Protein AF-A0A7S1GJF7-F1 (afdb_monomer_lite)

pLDDT: mean 78.58, std 19.51, range [35.88, 97.62]

Organism: Cyclophora tenuis (NCBI:txid216820)

Secondary structure (DSSP, 8-state):
-HHHHHHHHHHHHS-----TT--S---GGGS-HHHHS-GGGS-S--EEE-HHHH-GGG-GGG---GGGGG--GGG---EEEE--TT----S-SEEEEB-S--EE-TT--S-EEE-BTTHHHHHHHHHHTTPPPPBPPPTTSPPPTT-EEEEEEEEEEE----S---HHHHHHHTT-TT-----EEEEEEEEEEEEEEE-SS-EEEEESSPPPTT-TT--EE-TTSB-

Sequence (227 aa):
EESQKAREEVIRKLDYAGQPAGGPQRKAQDLGWLEFCPAENRPRVHCVASSHVLAPWKWKQYYPQDWLQKVKQEHCTYSLEVYDPESSSDQALAKFALNPFAIHHPNGMDLAIIHLKQEETVLKHMKDLGVEILHLRNDDDLFQKGEEIVFHGFEITEETTTEETTLEDIQTKEKLEGGDDDARVFVPYQETGTLSFASPERFLANTERVLPEGLCGGPVTDPNGRV

Foldseek 3Di:
DVVVVVQVVVVVVPQPDPDDQDGDPDDPVRDDVQVVDDPVRHAPAWQKFFQCVLAVCVVVVVPVDPVSVVDDLVNDWDWDFADDQPDPDLDTPDIFGWDSDWADDPVPGRMIIIGTDVRVVVVVVCVVVVNDGAAADDPVDFDDFFFKKKQWWWAKDAPPPPDPCDPVNVVVVVVPPDDPDPRIGTHIDMFMWTFNDTGPVDTDTDTPDDDHPGSGGTDMGGPVRHD

Radius of gyration: 21.38 Å; chains: 1; bounding box: 60×49×43 Å

Structure (mmCIF, N/CA/C/O backbone):
data_AF-A0A7S1GJF7-F1
#
_entry.id   AF-A0A7S1GJF7-F1
#
loop_
_atom_site.group_PDB
_atom_site.id
_atom_site.type_symbol
_atom_site.label_atom_id
_atom_site.label_alt_id
_atom_site.label_comp_id
_atom_site.label_asym_id
_atom_site.label_entity_id
_atom_site.label_seq_id
_atom_site.pdbx_PDB_ins_code
_atom_site.Cartn_x
_atom_site.Cartn_y
_atom_site.Cartn_z
_atom_site.occupancy
_atom_site.B_iso_or_equiv
_atom_site.auth_seq_id
_atom_site.auth_comp_id
_atom_site.auth_asym_id
_atom_site.auth_atom_id
_atom_site.pdbx_PDB_model_num
ATOM 1 N N . GLU A 1 1 ? -23.082 12.381 20.059 1.00 47.62 1 GLU A N 1
ATOM 2 C CA . GLU A 1 1 ? -23.527 13.746 19.689 1.00 47.62 1 GLU A CA 1
ATOM 3 C C . GLU A 1 1 ? -22.392 14.773 19.648 1.00 47.62 1 GLU A C 1
ATOM 5 O O . GLU A 1 1 ? -22.223 15.412 18.618 1.00 47.62 1 GLU A O 1
ATOM 10 N N . GLU A 1 2 ? -21.567 14.918 20.692 1.00 45.75 2 GLU A N 1
ATOM 11 C CA . GLU A 1 2 ? -20.452 15.895 20.705 1.00 45.75 2 GLU A CA 1
ATOM 12 C C . GLU A 1 2 ? -19.394 15.646 19.612 1.00 45.75 2 GLU A C 1
ATOM 14 O O . GLU A 1 2 ? -18.959 16.572 18.931 1.00 45.75 2 GLU A O 1
ATOM 19 N N . SER A 1 3 ? -19.056 14.375 19.370 1.00 51.31 3 SER A N 1
ATOM 20 C CA . SER A 1 3 ? -18.134 13.952 18.303 1.00 51.31 3 SER A CA 1
ATOM 21 C C . SER A 1 3 ? -18.673 14.234 16.889 1.00 51.31 3 SER A C 1
ATOM 23 O O . SER A 1 3 ? -17.904 14.611 16.006 1.00 51.31 3 SER A O 1
ATOM 25 N N . GLN A 1 4 ? -19.992 14.138 16.682 1.00 48.66 4 GLN A N 1
ATOM 26 C CA . GLN A 1 4 ? -20.629 14.455 15.398 1.00 48.66 4 GLN A CA 1
ATOM 27 C C . GLN A 1 4 ? -20.593 15.958 15.109 1.00 48.66 4 GLN A C 1
ATOM 29 O O . GLN A 1 4 ? -20.189 16.347 14.019 1.00 48.66 4 GLN A O 1
ATOM 34 N N . LYS A 1 5 ? -20.922 16.806 16.093 1.00 65.12 5 LYS A N 1
ATOM 35 C CA . LYS A 1 5 ? -20.856 18.270 15.935 1.00 65.12 5 LYS A CA 1
ATOM 36 C C . LYS A 1 5 ? -19.435 18.778 15.703 1.00 65.12 5 LYS A C 1
ATOM 38 O O . LYS A 1 5 ? -19.226 19.603 14.819 1.00 65.12 5 LYS A O 1
ATOM 43 N N . ALA A 1 6 ? -18.453 18.268 16.450 1.00 61.94 6 ALA A N 1
ATOM 44 C CA . ALA A 1 6 ? -17.049 18.624 16.242 1.00 61.94 6 ALA A CA 1
ATOM 45 C C . ALA A 1 6 ? -16.568 18.228 14.834 1.00 61.94 6 ALA A C 1
ATOM 47 O O . ALA A 1 6 ? -15.815 18.964 14.200 1.00 61.94 6 ALA A O 1
ATOM 48 N N . ARG A 1 7 ? -17.051 17.094 14.315 1.00 52.09 7 ARG A N 1
ATOM 49 C CA . ARG A 1 7 ? -16.760 16.621 12.960 1.00 52.09 7 ARG A CA 1
ATOM 50 C C . ARG A 1 7 ? -17.447 17.448 11.881 1.00 52.09 7 ARG A C 1
ATOM 52 O O . ARG A 1 7 ? -16.780 17.791 10.918 1.00 52.09 7 ARG A O 1
ATOM 59 N N . GLU A 1 8 ? -18.721 17.799 12.029 1.00 60.69 8 GLU A N 1
ATOM 60 C CA . GLU A 1 8 ? -19.395 18.721 11.102 1.00 60.69 8 GLU A CA 1
ATOM 61 C C . GLU A 1 8 ? -18.656 20.057 11.034 1.00 60.69 8 GLU A C 1
ATOM 63 O O . GLU A 1 8 ? -18.503 20.629 9.961 1.00 60.69 8 GLU A O 1
ATOM 68 N N . GLU A 1 9 ? -18.132 20.531 12.162 1.00 66.31 9 GLU A N 1
ATOM 69 C CA . GLU A 1 9 ? -17.348 21.758 12.206 1.00 66.31 9 GLU A CA 1
ATOM 70 C C . GLU A 1 9 ? -15.977 21.614 11.526 1.00 66.31 9 GLU A C 1
ATOM 72 O O . GLU A 1 9 ? -15.534 22.549 10.863 1.00 66.31 9 GLU A O 1
ATOM 77 N N . VAL A 1 10 ? -15.320 20.453 11.641 1.00 55.00 10 VAL A N 1
ATOM 78 C CA . VAL A 1 10 ? -14.074 20.141 10.919 1.00 55.00 10 VAL A CA 1
ATOM 79 C C . VAL A 1 10 ? -14.341 19.969 9.424 1.00 55.00 10 VAL A C 1
ATOM 81 O O . VAL A 1 10 ? -13.691 20.636 8.637 1.00 55.00 10 VAL A O 1
ATOM 84 N N . ILE A 1 11 ? -15.343 19.189 9.017 1.00 49.34 11 ILE A N 1
ATOM 85 C CA . ILE A 1 11 ? -15.751 19.012 7.612 1.00 49.34 11 ILE A CA 1
ATOM 86 C C . ILE A 1 11 ? -16.165 20.347 6.988 1.00 49.34 11 ILE A C 1
ATOM 88 O O . ILE A 1 11 ? -15.865 20.596 5.833 1.00 49.34 11 ILE A O 1
ATOM 92 N N . ARG A 1 12 ? -16.804 21.247 7.743 1.00 55.34 12 ARG A N 1
ATOM 93 C CA . ARG A 1 12 ? -17.146 22.595 7.261 1.00 55.34 12 ARG A CA 1
ATOM 94 C C . ARG A 1 12 ? -15.933 23.528 7.168 1.00 55.34 12 ARG A C 1
ATOM 96 O O . ARG A 1 12 ? -16.000 24.532 6.465 1.00 55.34 12 ARG A O 1
ATOM 103 N N . LYS A 1 13 ? -14.863 23.252 7.922 1.00 54.06 13 LYS A N 1
ATOM 104 C CA . LYS A 1 13 ? -13.588 23.995 7.883 1.00 54.06 13 LYS A CA 1
ATOM 105 C C . LYS A 1 13 ? -12.630 23.446 6.827 1.00 54.06 13 LYS A C 1
ATOM 107 O O . LYS A 1 13 ? -11.805 24.198 6.319 1.00 54.06 13 LYS A O 1
ATOM 112 N N . LEU A 1 14 ? -12.733 22.160 6.516 1.00 43.16 14 LEU A N 1
ATOM 113 C CA . LEU A 1 14 ? -12.039 21.519 5.416 1.00 43.16 14 LEU A CA 1
ATOM 114 C C . LEU A 1 14 ? -12.800 21.862 4.138 1.00 43.16 14 LEU A C 1
ATOM 116 O O . LEU A 1 14 ? -13.949 21.485 3.971 1.00 43.16 14 LEU A O 1
ATOM 120 N N . ASP A 1 15 ? -12.161 22.563 3.209 1.00 44.09 15 ASP A N 1
ATOM 121 C CA . ASP A 1 15 ? -12.737 22.956 1.909 1.00 44.09 15 ASP A CA 1
ATOM 122 C C . ASP A 1 15 ? -12.991 21.746 0.967 1.00 44.09 15 ASP A C 1
ATOM 124 O O . ASP A 1 15 ? -13.127 21.875 -0.249 1.00 44.09 15 ASP A O 1
ATOM 128 N N . TYR A 1 16 ? -13.035 20.534 1.530 1.00 39.75 16 TYR A N 1
ATOM 129 C CA . TYR A 1 16 ? -13.433 19.296 0.880 1.00 39.75 16 TYR A CA 1
ATOM 130 C C . TYR A 1 16 ? -14.959 19.238 0.815 1.00 39.75 16 TYR A C 1
ATOM 132 O O . TYR A 1 16 ? -15.633 18.532 1.564 1.00 39.75 16 TYR A O 1
ATOM 140 N N . ALA A 1 17 ? -15.524 19.997 -0.122 1.00 37.88 17 ALA A N 1
ATOM 141 C CA . ALA A 1 17 ? -16.858 19.702 -0.615 1.00 37.88 17 ALA A CA 1
ATOM 142 C C . ALA A 1 17 ? -16.875 18.246 -1.112 1.00 37.88 17 ALA A C 1
ATOM 144 O O . ALA A 1 17 ? -16.014 17.862 -1.905 1.00 37.88 17 ALA A O 1
ATOM 145 N N . GLY A 1 18 ? -17.844 17.448 -0.650 1.00 39.94 18 GLY A N 1
ATOM 146 C CA . GLY A 1 18 ? -18.118 16.089 -1.128 1.00 39.94 18 GLY A CA 1
ATOM 147 C C . GLY A 1 18 ? -18.560 16.087 -2.591 1.00 39.94 18 GLY A C 1
ATOM 148 O O . GLY A 1 18 ? -19.726 15.868 -2.906 1.00 39.94 18 GLY A O 1
ATOM 149 N N . GLN A 1 19 ? -17.634 16.398 -3.489 1.00 35.88 19 GLN A N 1
ATOM 150 C CA . GLN A 1 19 ? -17.793 16.278 -4.922 1.00 35.88 19 GLN A CA 1
ATOM 151 C C . GLN A 1 19 ? -16.939 15.097 -5.392 1.00 35.88 19 GLN A C 1
ATOM 153 O O . GLN A 1 19 ? -15.742 15.047 -5.091 1.00 35.88 19 GLN A O 1
ATOM 158 N N . PRO A 1 20 ? -17.523 14.140 -6.132 1.00 39.72 20 PRO A N 1
ATOM 159 C CA . PRO A 1 20 ? -16.795 12.979 -6.626 1.00 39.72 20 PRO A CA 1
ATOM 160 C C . PRO A 1 20 ? -15.639 13.459 -7.507 1.00 39.72 20 PRO A C 1
ATOM 162 O O . PRO A 1 20 ? -15.877 14.138 -8.500 1.00 39.72 20 PRO A O 1
ATOM 165 N N . ALA A 1 21 ? -14.396 13.158 -7.111 1.00 35.91 21 ALA A N 1
ATOM 166 C CA . ALA A 1 21 ? -13.164 13.534 -7.818 1.00 35.91 21 ALA A CA 1
ATOM 167 C C . ALA A 1 21 ? -13.174 14.959 -8.424 1.00 35.91 21 ALA A C 1
ATOM 169 O O . ALA A 1 21 ? -12.701 15.174 -9.538 1.00 35.91 21 ALA A O 1
ATOM 170 N N . GLY A 1 22 ? -13.743 15.932 -7.706 1.00 36.53 22 GLY A N 1
ATOM 171 C CA . GLY A 1 22 ? -14.111 17.229 -8.267 1.00 36.53 22 GLY A CA 1
ATOM 172 C C . GLY A 1 22 ? -14.091 18.334 -7.224 1.00 36.53 22 GLY A C 1
ATOM 173 O O . GLY A 1 22 ? -15.131 18.871 -6.893 1.00 36.53 22 GLY A O 1
ATOM 174 N N . GLY A 1 23 ? -12.922 18.690 -6.688 1.00 40.03 23 GLY A N 1
ATOM 175 C CA . GLY A 1 23 ? -12.778 19.905 -5.869 1.00 40.03 23 GLY A CA 1
ATOM 176 C C . GLY A 1 23 ? -13.241 21.194 -6.593 1.00 40.03 23 GLY A C 1
ATOM 177 O O . GLY A 1 23 ? -13.730 21.126 -7.725 1.00 40.03 23 GLY A O 1
ATOM 178 N N . PRO A 1 24 ? -13.065 22.392 -5.991 1.00 42.44 24 PRO A N 1
ATOM 179 C CA . PRO A 1 24 ? -13.406 23.672 -6.633 1.00 42.44 24 PRO A CA 1
ATOM 180 C C . PRO A 1 24 ? -12.875 23.738 -8.067 1.00 42.44 24 PRO A C 1
ATOM 182 O O . PRO A 1 24 ? -11.845 23.134 -8.343 1.00 42.44 24 PRO A O 1
ATOM 185 N N . GLN A 1 25 ? -13.566 24.454 -8.968 1.00 40.91 25 GLN A N 1
ATOM 186 C CA . GLN A 1 25 ? -13.284 24.477 -10.411 1.00 40.91 25 GLN A CA 1
ATOM 187 C C . GLN A 1 25 ? -11.777 24.594 -10.699 1.00 40.91 25 GLN A C 1
ATOM 189 O O . GLN A 1 25 ? -11.190 25.676 -10.675 1.00 40.91 25 GLN A O 1
ATOM 194 N N . ARG A 1 26 ? -11.150 23.442 -10.943 1.00 53.75 26 ARG A N 1
ATOM 195 C CA . ARG A 1 26 ? -9.722 23.319 -11.212 1.00 53.75 26 ARG A CA 1
ATOM 196 C C . ARG A 1 26 ? -9.492 23.705 -12.663 1.00 53.75 26 ARG A C 1
ATOM 198 O O . ARG A 1 26 ? -10.290 23.368 -13.542 1.00 53.75 26 ARG A O 1
ATOM 205 N N . LYS A 1 27 ? -8.423 24.448 -12.942 1.00 46.66 27 LYS A N 1
ATOM 206 C CA . LYS A 1 27 ? -8.066 24.733 -14.335 1.00 46.66 27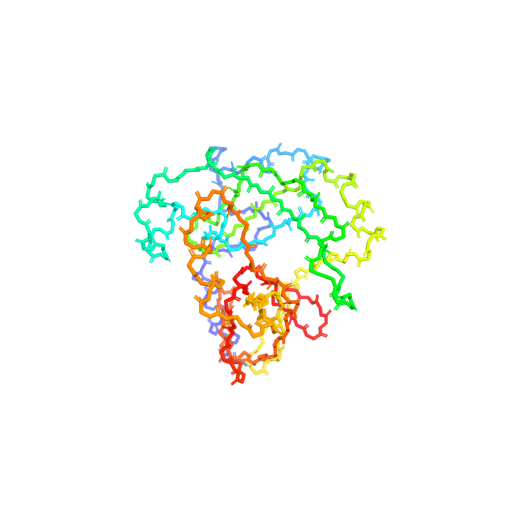 LYS A CA 1
ATOM 207 C C . LYS A 1 27 ? -7.583 23.426 -14.957 1.00 46.66 27 LYS A C 1
ATOM 209 O O . LYS A 1 27 ? -7.063 22.573 -14.253 1.00 46.66 27 LYS A O 1
ATOM 214 N N . ALA A 1 28 ? -7.700 23.269 -16.274 1.00 42.91 28 ALA A N 1
ATOM 215 C CA . ALA A 1 28 ? -7.289 22.036 -16.961 1.00 42.91 28 ALA A CA 1
ATOM 216 C C . ALA A 1 28 ? -5.833 21.607 -16.663 1.00 42.91 28 ALA A C 1
ATOM 218 O O . ALA A 1 28 ? -5.517 20.426 -16.677 1.00 42.91 28 ALA A O 1
ATOM 219 N N . GLN A 1 29 ? -4.969 22.572 -16.352 1.00 45.84 29 GLN A N 1
ATOM 220 C CA . GLN A 1 29 ? -3.581 22.381 -15.914 1.00 45.84 29 GLN A CA 1
ATOM 221 C C . GLN A 1 29 ? -3.424 21.812 -14.485 1.00 45.84 29 GLN A C 1
ATOM 223 O O . GLN A 1 29 ? -2.366 21.288 -14.160 1.00 45.84 29 GLN A O 1
ATOM 228 N N . ASP A 1 30 ? -4.458 21.920 -13.647 1.00 44.28 30 ASP A N 1
ATOM 229 C CA . ASP A 1 30 ? -4.502 21.458 -12.251 1.00 44.28 30 ASP A CA 1
ATOM 230 C C . ASP A 1 30 ? -5.199 20.084 -12.129 1.00 44.28 30 ASP A C 1
ATOM 232 O O . ASP A 1 30 ? -5.352 19.540 -11.032 1.00 44.28 30 ASP A O 1
ATOM 236 N N . LEU A 1 31 ? -5.671 19.536 -13.254 1.00 48.84 31 LEU A N 1
ATOM 237 C CA . LEU A 1 31 ? -6.351 18.250 -13.336 1.00 48.84 31 LEU A CA 1
ATOM 238 C C . LEU A 1 31 ? -5.344 17.143 -13.656 1.00 48.84 31 LEU A C 1
ATOM 240 O O . LEU A 1 31 ? -4.540 17.256 -14.581 1.00 48.84 31 LEU A O 1
ATOM 244 N N . GLY A 1 32 ? -5.397 16.048 -12.895 1.00 55.28 32 GLY A N 1
ATOM 245 C CA . GLY A 1 32 ? -4.653 14.838 -13.236 1.00 55.28 32 GLY A CA 1
ATOM 246 C C . GLY A 1 32 ? -5.159 14.246 -14.556 1.00 55.28 32 GLY A C 1
ATOM 247 O O . GLY A 1 32 ? -6.330 14.390 -14.906 1.00 55.28 32 GLY A O 1
ATOM 248 N N . TRP A 1 33 ? -4.295 13.530 -15.281 1.00 55.69 33 TRP A N 1
ATOM 249 C CA . TRP A 1 33 ? -4.639 12.889 -16.562 1.00 55.69 33 TRP A CA 1
ATOM 250 C C . TRP A 1 33 ? -5.882 11.979 -16.483 1.00 55.69 33 TRP A C 1
ATOM 252 O O . TRP A 1 33 ? -6.592 11.819 -17.473 1.00 55.69 33 TRP A O 1
ATOM 262 N N . LEU A 1 34 ? -6.174 11.423 -15.301 1.00 55.22 34 LEU A N 1
ATOM 263 C CA . LEU A 1 34 ? -7.321 10.553 -15.023 1.00 55.22 34 LEU A CA 1
ATOM 264 C C . LEU A 1 34 ? -8.680 11.216 -15.278 1.00 55.22 34 LEU A C 1
ATOM 266 O O . LEU A 1 34 ? -9.614 10.536 -15.698 1.00 55.22 34 LEU A O 1
ATOM 270 N N . GLU A 1 35 ? -8.804 12.528 -15.071 1.00 54.28 35 GLU A N 1
ATOM 271 C CA . GLU A 1 35 ? -10.079 13.230 -15.275 1.00 54.28 35 GLU A CA 1
ATOM 272 C C . GLU A 1 35 ? -10.406 13.423 -16.759 1.00 54.28 35 GLU A C 1
ATOM 274 O O . GLU A 1 35 ? -11.576 13.418 -17.139 1.00 54.28 35 GLU A O 1
ATOM 279 N N . PHE A 1 36 ? -9.377 13.489 -17.608 1.00 60.78 36 PHE A N 1
ATOM 280 C CA . PHE A 1 36 ? -9.509 13.526 -19.067 1.00 60.78 36 PHE A CA 1
ATOM 281 C C . PHE A 1 36 ? -9.476 12.141 -19.715 1.00 60.78 36 PHE A C 1
ATOM 283 O O . PHE A 1 36 ? -9.730 12.018 -20.913 1.00 60.78 36 PHE A O 1
ATOM 290 N N . CYS A 1 37 ? -9.154 11.102 -18.944 1.00 56.41 37 CYS A N 1
ATOM 291 C CA . CYS A 1 37 ? -9.133 9.738 -19.434 1.00 56.41 37 CYS A CA 1
ATOM 292 C C . CYS A 1 37 ? -10.581 9.247 -19.623 1.00 56.41 37 CYS A C 1
ATOM 294 O O . CYS A 1 37 ? -11.352 9.271 -18.648 1.00 56.41 37 CYS A O 1
ATOM 296 N N . PRO A 1 38 ? -10.969 8.809 -20.841 1.00 65.81 38 PRO A N 1
ATOM 297 C CA . PRO A 1 38 ? -12.260 8.167 -21.070 1.00 65.81 38 PRO A CA 1
ATOM 298 C C . PRO A 1 38 ? -12.486 7.041 -20.064 1.00 65.81 38 PRO A C 1
ATOM 300 O O . PRO A 1 38 ? -11.528 6.385 -19.656 1.00 65.81 38 PRO A O 1
ATOM 303 N N . ALA A 1 39 ? -13.734 6.827 -19.645 1.00 66.56 39 ALA A N 1
ATOM 304 C CA . ALA A 1 39 ? -14.055 5.873 -18.584 1.00 66.56 39 ALA A CA 1
ATOM 305 C C . ALA A 1 39 ? -13.538 4.459 -18.899 1.00 66.56 39 ALA A C 1
ATOM 307 O O . ALA A 1 39 ? -13.042 3.778 -18.009 1.00 66.56 39 ALA A O 1
ATOM 308 N N . GLU A 1 40 ? -13.575 4.066 -20.171 1.00 67.00 40 GLU A N 1
ATOM 309 C CA . GLU A 1 40 ? -13.048 2.805 -20.696 1.00 67.00 40 GLU A CA 1
ATOM 310 C C . GLU A 1 40 ? -11.524 2.643 -20.561 1.00 67.00 40 GLU A C 1
ATOM 312 O O . GLU A 1 40 ? -11.026 1.524 -20.597 1.00 67.00 40 GLU A O 1
ATOM 317 N N . ASN A 1 41 ? -10.790 3.743 -20.381 1.00 68.00 41 ASN A N 1
ATOM 318 C CA . ASN A 1 41 ? -9.335 3.770 -20.227 1.00 68.00 41 ASN A CA 1
ATOM 319 C C . ASN A 1 41 ? -8.907 4.110 -18.789 1.00 68.00 41 ASN A C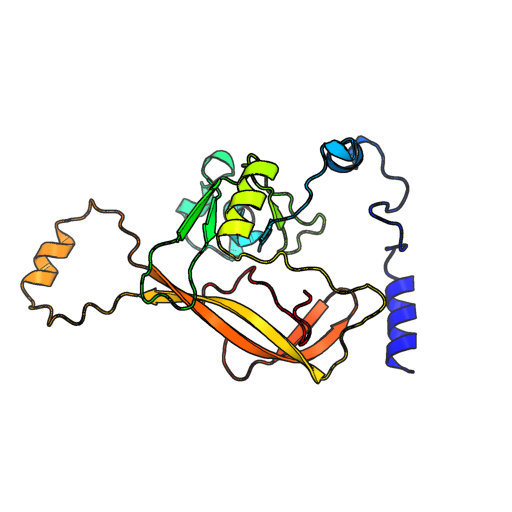 1
ATOM 321 O O . ASN A 1 41 ? -7.716 4.288 -18.517 1.00 68.00 41 ASN A O 1
ATOM 325 N N . ARG A 1 42 ? -9.859 4.260 -17.859 1.00 80.12 42 ARG A N 1
ATOM 326 C CA . ARG A 1 42 ? -9.541 4.471 -16.445 1.00 80.12 42 ARG A CA 1
ATOM 327 C C . ARG A 1 42 ? -9.120 3.141 -15.816 1.00 80.12 42 ARG A C 1
ATOM 329 O O . ARG A 1 42 ? -9.751 2.126 -16.108 1.00 80.12 42 ARG A O 1
ATOM 336 N N . PRO A 1 43 ? -8.108 3.144 -14.931 1.00 85.44 43 PRO A N 1
ATOM 337 C CA . PRO A 1 43 ? -7.772 1.964 -14.151 1.00 85.44 43 PRO A CA 1
ATOM 338 C C . PRO A 1 43 ? -8.994 1.474 -13.375 1.00 85.44 43 PRO A C 1
ATOM 340 O O . PRO A 1 43 ? -9.703 2.268 -12.751 1.00 85.44 43 PRO A O 1
ATOM 343 N N . ARG A 1 44 ? -9.228 0.167 -13.415 1.00 90.06 44 ARG A N 1
ATOM 344 C CA . ARG A 1 44 ? -10.270 -0.518 -12.644 1.00 90.06 44 ARG A CA 1
ATOM 345 C C . ARG A 1 44 ? -9.863 -0.692 -11.188 1.00 90.06 44 ARG A C 1
ATOM 347 O O . ARG A 1 44 ? -10.734 -0.758 -10.324 1.00 90.06 44 ARG A O 1
ATOM 354 N N . VAL A 1 45 ? -8.558 -0.783 -10.932 1.00 93.19 45 VAL A N 1
ATOM 355 C CA . VAL A 1 45 ? -7.977 -0.896 -9.594 1.00 93.19 45 VAL A CA 1
ATOM 356 C C . VAL A 1 45 ? -6.801 0.059 -9.408 1.00 93.19 45 VAL A C 1
ATOM 358 O O . VAL A 1 45 ? -6.201 0.582 -10.353 1.00 93.19 45 VAL A O 1
ATOM 361 N N . HIS A 1 46 ? -6.448 0.289 -8.150 1.00 94.19 46 HIS A N 1
ATOM 362 C CA . HIS A 1 46 ? -5.290 1.077 -7.758 1.00 94.19 46 HIS A CA 1
ATOM 363 C C . HIS A 1 46 ? -4.399 0.231 -6.855 1.00 94.19 46 HIS A C 1
ATOM 365 O O . HIS A 1 46 ? -4.885 -0.345 -5.887 1.00 94.19 46 HIS A O 1
ATOM 371 N N . CYS A 1 47 ? -3.099 0.173 -7.152 1.00 95.31 47 CYS A N 1
ATOM 372 C CA . CYS A 1 47 ? -2.122 -0.315 -6.189 1.00 95.31 47 CYS A CA 1
ATOM 373 C C . CYS A 1 47 ? -1.755 0.872 -5.298 1.00 95.31 47 CYS A C 1
ATOM 375 O O . CYS A 1 47 ? -1.197 1.863 -5.776 1.00 95.31 47 CYS A O 1
ATOM 377 N N . VAL A 1 48 ? -2.126 0.795 -4.027 1.00 94.81 48 VAL A N 1
ATOM 378 C CA . VAL A 1 48 ? -1.847 1.833 -3.033 1.00 94.81 48 VAL A CA 1
ATOM 379 C C . VAL A 1 48 ? -0.598 1.429 -2.260 1.00 94.81 48 VAL A C 1
ATOM 381 O O . VAL A 1 48 ? -0.449 0.264 -1.909 1.00 94.81 48 VAL A O 1
ATOM 384 N N . ALA A 1 49 ? 0.308 2.374 -2.029 1.00 95.00 49 ALA A N 1
ATOM 385 C CA . ALA A 1 49 ? 1.516 2.148 -1.244 1.00 95.00 49 ALA A CA 1
ATOM 386 C C . ALA A 1 49 ? 1.963 3.438 -0.547 1.00 95.00 49 ALA A C 1
ATOM 388 O O . ALA A 1 49 ? 1.523 4.545 -0.884 1.00 95.00 49 ALA A O 1
ATOM 389 N N . SER A 1 50 ? 2.892 3.303 0.396 1.00 95.00 50 SER A N 1
ATOM 390 C CA . SER A 1 50 ? 3.578 4.453 0.975 1.00 95.00 50 SER A CA 1
ATOM 391 C C . SER A 1 50 ? 4.396 5.198 -0.082 1.00 95.00 50 SER A C 1
ATOM 393 O O . SER A 1 50 ? 5.106 4.616 -0.908 1.00 95.00 50 SER A O 1
ATOM 395 N N . SER A 1 51 ? 4.320 6.524 -0.041 1.00 95.31 51 SER A N 1
ATOM 396 C CA . SER A 1 51 ? 5.020 7.409 -0.972 1.00 95.31 51 SER A CA 1
ATOM 397 C C . SER A 1 51 ? 6.538 7.320 -0.803 1.00 95.31 51 SER A C 1
ATOM 399 O O . SER A 1 51 ? 7.260 7.397 -1.798 1.00 95.31 51 SER A O 1
ATOM 401 N N . HIS A 1 52 ? 7.025 7.137 0.428 1.00 93.94 52 HIS A N 1
ATOM 402 C CA . HIS A 1 52 ? 8.452 6.969 0.708 1.00 93.94 52 HIS A CA 1
ATOM 403 C C . HIS A 1 52 ? 9.021 5.670 0.144 1.00 93.94 52 HIS A C 1
ATOM 405 O O . HIS A 1 52 ? 10.137 5.690 -0.367 1.00 93.94 52 HIS A O 1
ATOM 411 N N . VAL A 1 53 ? 8.227 4.597 0.118 1.00 92.19 53 VAL A N 1
ATOM 412 C CA . VAL A 1 53 ? 8.609 3.323 -0.503 1.00 92.19 53 VAL A CA 1
ATOM 413 C C . VAL A 1 53 ? 8.699 3.470 -2.024 1.00 92.19 53 VAL A C 1
ATOM 415 O O . VAL A 1 53 ? 9.690 3.070 -2.629 1.00 92.19 53 VAL A O 1
ATOM 418 N N . LEU A 1 54 ? 7.700 4.095 -2.662 1.00 94.06 54 LEU A N 1
ATOM 419 C CA . LEU A 1 54 ? 7.700 4.261 -4.122 1.00 94.06 54 LEU A CA 1
ATOM 420 C C . LEU A 1 54 ? 8.677 5.335 -4.623 1.00 94.06 54 LEU A C 1
ATOM 422 O O . LEU A 1 54 ? 9.097 5.288 -5.781 1.00 94.06 54 LEU A O 1
ATOM 426 N N . ALA A 1 55 ? 9.014 6.330 -3.804 1.00 93.94 55 ALA A N 1
ATOM 427 C CA . ALA A 1 55 ? 9.893 7.423 -4.202 1.00 93.94 55 ALA A CA 1
ATOM 428 C C . ALA A 1 55 ? 10.870 7.846 -3.100 1.00 93.94 55 ALA A C 1
ATOM 430 O O . ALA A 1 55 ? 10.807 8.993 -2.646 1.00 93.94 55 ALA A O 1
ATOM 431 N N . PRO A 1 56 ? 11.828 6.989 -2.705 1.00 91.88 56 PRO A N 1
ATOM 432 C CA . PRO A 1 56 ? 12.727 7.264 -1.581 1.00 91.88 56 PRO A CA 1
ATOM 433 C C . PRO A 1 56 ? 13.505 8.581 -1.735 1.00 91.88 56 PRO A C 1
ATOM 435 O O . PRO A 1 56 ? 13.741 9.298 -0.764 1.00 91.88 56 PRO A O 1
ATOM 438 N N . TRP A 1 57 ? 13.799 8.993 -2.973 1.00 90.25 57 TRP A N 1
ATOM 439 C CA . TRP A 1 57 ? 14.471 10.261 -3.278 1.00 90.25 57 TRP A CA 1
ATOM 440 C C . TRP A 1 57 ? 13.668 11.523 -2.908 1.00 90.25 57 TRP A C 1
ATOM 442 O O . TRP A 1 57 ? 14.253 12.603 -2.787 1.00 90.25 57 TRP A O 1
ATOM 452 N N . LYS A 1 58 ? 12.341 11.418 -2.737 1.00 90.50 58 LYS A N 1
ATOM 453 C CA . LYS A 1 58 ? 11.475 12.503 -2.234 1.00 90.50 58 LYS A CA 1
ATOM 454 C C . LYS A 1 58 ? 11.445 12.570 -0.706 1.00 90.50 58 LYS A C 1
ATOM 456 O O . LYS A 1 58 ? 11.084 13.609 -0.162 1.00 90.50 58 LYS A O 1
ATOM 461 N N . TRP A 1 59 ? 11.850 11.497 -0.032 1.00 91.56 59 TRP A N 1
ATOM 462 C CA . TRP A 1 59 ? 11.707 11.291 1.410 1.00 91.56 59 TRP A CA 1
ATOM 463 C C . TRP A 1 59 ? 13.068 11.124 2.083 1.00 91.56 59 TRP A C 1
ATOM 465 O O . TRP A 1 59 ? 13.283 10.237 2.900 1.00 91.56 59 TRP A O 1
ATOM 475 N N . LYS A 1 60 ? 14.010 12.002 1.737 1.00 87.25 60 LYS A N 1
ATOM 476 C CA . LYS A 1 60 ? 15.424 11.936 2.143 1.00 87.25 60 LYS A CA 1
ATOM 477 C C . LYS A 1 60 ? 15.638 11.828 3.654 1.00 87.25 60 LYS A C 1
ATOM 479 O O . LYS A 1 60 ? 16.623 11.250 4.085 1.00 87.25 60 LYS A O 1
ATOM 484 N N . GLN A 1 61 ? 14.725 12.370 4.452 1.00 88.25 61 GLN A N 1
ATOM 485 C CA . GLN A 1 61 ? 14.762 12.293 5.910 1.00 88.25 61 GLN A CA 1
ATOM 486 C C . GLN A 1 61 ? 14.546 10.875 6.465 1.00 88.25 61 GLN A C 1
ATOM 488 O O . GLN A 1 61 ? 14.953 10.614 7.590 1.00 88.25 61 GLN A O 1
ATOM 493 N N . TYR A 1 62 ? 13.931 9.973 5.692 1.00 86.19 62 TYR A N 1
ATOM 494 C CA . TYR A 1 62 ? 13.755 8.563 6.059 1.00 86.19 62 TYR A CA 1
ATOM 495 C C . TYR A 1 62 ? 14.984 7.713 5.717 1.00 86.19 62 TYR A C 1
ATOM 497 O O . TYR A 1 62 ? 15.139 6.615 6.239 1.00 86.19 62 TYR A O 1
ATOM 505 N N . TYR A 1 63 ? 15.866 8.222 4.855 1.00 86.69 63 TYR A N 1
ATOM 506 C CA . TYR A 1 63 ? 16.932 7.448 4.236 1.00 86.69 63 TYR A CA 1
ATOM 507 C C . TYR A 1 63 ? 18.288 8.136 4.432 1.00 86.69 63 TYR A C 1
ATOM 509 O O . TYR A 1 63 ? 18.672 8.991 3.626 1.00 86.69 63 TYR A O 1
ATOM 517 N N . PRO A 1 64 ? 19.034 7.787 5.497 1.00 84.69 64 PRO A N 1
ATOM 518 C CA . PRO A 1 64 ? 20.307 8.431 5.815 1.00 84.69 64 PRO A CA 1
ATOM 519 C C . PRO A 1 64 ? 21.436 8.085 4.832 1.00 84.69 64 PRO A C 1
ATOM 521 O O . PRO A 1 64 ? 22.512 8.668 4.915 1.00 84.69 64 PRO A O 1
ATOM 524 N N . GLN A 1 65 ? 21.232 7.135 3.916 1.00 87.38 65 GLN A N 1
ATOM 525 C CA . GLN A 1 65 ? 22.272 6.660 3.011 1.00 87.38 65 GLN A CA 1
ATOM 526 C C . GLN A 1 65 ? 22.574 7.689 1.909 1.00 87.38 65 GLN A C 1
ATOM 528 O O . GLN A 1 65 ? 21.715 8.042 1.099 1.00 87.38 65 GLN A O 1
ATOM 533 N N . ASP A 1 66 ? 23.835 8.113 1.809 1.00 87.94 66 ASP A N 1
ATOM 534 C CA . ASP A 1 66 ? 24.275 9.144 0.857 1.00 87.94 66 ASP A CA 1
ATOM 535 C C . ASP A 1 66 ? 24.003 8.792 -0.610 1.00 87.94 66 ASP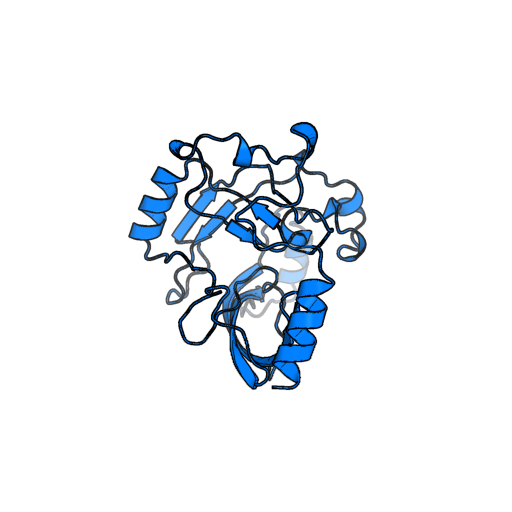 A C 1
ATOM 537 O O . ASP A 1 66 ? 23.749 9.670 -1.438 1.00 87.94 66 ASP A O 1
ATOM 541 N N . TRP A 1 67 ? 24.042 7.507 -0.968 1.00 87.31 67 TRP A N 1
ATOM 542 C CA . TRP A 1 67 ? 23.792 7.080 -2.344 1.00 87.31 67 TRP A CA 1
ATOM 543 C C . TRP A 1 67 ? 22.331 7.305 -2.762 1.00 87.31 67 TRP A C 1
ATOM 545 O O . TRP A 1 67 ? 22.089 7.661 -3.918 1.00 87.31 67 TRP A O 1
ATOM 555 N N . LEU A 1 68 ? 21.368 7.218 -1.831 1.00 86.25 68 LEU A N 1
ATOM 556 C CA . LEU A 1 68 ? 19.951 7.496 -2.101 1.00 86.25 68 LEU A CA 1
ATOM 557 C C . LEU A 1 68 ? 19.717 8.963 -2.478 1.00 86.25 68 LEU A C 1
ATOM 559 O O . LEU A 1 68 ? 18.775 9.272 -3.205 1.00 86.25 68 LEU A O 1
ATOM 563 N N . GLN A 1 69 ? 20.632 9.869 -2.111 1.00 84.38 69 GLN A N 1
ATOM 564 C CA . GLN A 1 69 ? 20.598 11.267 -2.556 1.00 84.38 69 GLN A CA 1
ATOM 565 C C . GLN A 1 69 ? 20.791 11.422 -4.071 1.00 84.38 69 GLN A C 1
ATOM 567 O O . GLN A 1 69 ? 20.440 12.467 -4.626 1.00 84.38 69 GLN A O 1
ATOM 572 N N . LYS A 1 70 ? 21.354 10.402 -4.732 1.00 90.44 70 LYS A N 1
ATOM 573 C CA . LYS A 1 70 ? 21.579 10.343 -6.183 1.00 90.44 70 LYS A CA 1
ATOM 574 C C . LYS A 1 70 ? 20.494 9.547 -6.913 1.00 90.44 70 LYS A C 1
ATOM 576 O O . LYS A 1 70 ? 20.438 9.595 -8.143 1.00 90.44 70 LYS A O 1
ATOM 581 N N . VAL A 1 71 ? 19.645 8.824 -6.181 1.00 91.62 71 VAL A N 1
ATOM 582 C CA . VAL A 1 71 ? 18.521 8.084 -6.756 1.00 91.62 71 VAL A CA 1
ATOM 583 C C . VAL A 1 71 ? 17.458 9.060 -7.238 1.00 91.62 71 VAL A C 1
ATOM 585 O O . VAL A 1 71 ? 17.239 10.125 -6.665 1.00 91.62 71 VAL A O 1
ATOM 588 N N . LYS A 1 72 ? 16.831 8.701 -8.351 1.00 91.44 72 LYS A N 1
ATOM 589 C CA . LYS A 1 72 ? 15.767 9.448 -9.004 1.00 91.44 72 LYS A CA 1
ATOM 590 C C . LYS A 1 72 ? 14.775 8.445 -9.575 1.00 91.44 72 LYS A C 1
ATOM 592 O O . LYS A 1 72 ? 15.051 7.248 -9.594 1.00 91.44 72 LYS A O 1
ATOM 597 N N . GLN A 1 73 ? 13.662 8.949 -10.087 1.00 90.31 73 GLN A N 1
ATOM 598 C CA . GLN A 1 73 ? 12.609 8.118 -10.656 1.00 90.31 73 GLN A CA 1
ATOM 599 C C . GLN A 1 73 ? 13.109 7.195 -11.772 1.00 90.31 73 GLN A C 1
ATOM 601 O O . GLN A 1 73 ? 12.711 6.038 -11.823 1.00 90.31 73 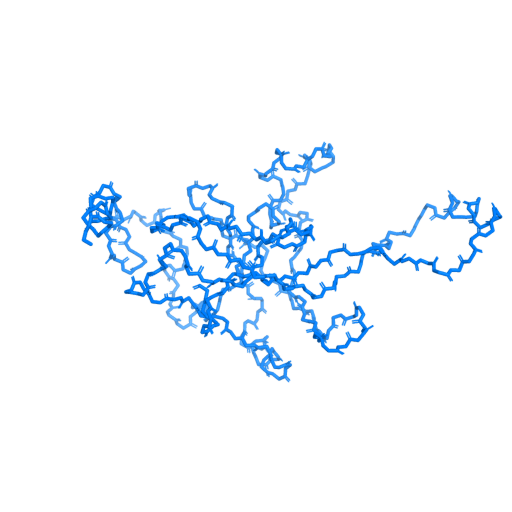GLN A O 1
ATOM 606 N N . GLU A 1 74 ? 14.015 7.670 -12.631 1.00 90.94 74 GLU A N 1
ATOM 607 C CA . GLU A 1 74 ? 14.593 6.871 -13.717 1.00 90.94 74 GLU A CA 1
ATOM 608 C C . GLU A 1 74 ? 15.444 5.679 -13.243 1.00 90.94 74 GLU A C 1
ATOM 610 O O . GLU A 1 74 ? 15.745 4.794 -14.039 1.00 90.94 74 GLU A O 1
ATOM 615 N N . HIS A 1 75 ? 15.821 5.641 -11.963 1.00 92.62 75 HIS A N 1
ATOM 616 C CA . HIS A 1 75 ? 16.577 4.543 -11.361 1.00 92.62 75 HIS A CA 1
ATOM 617 C C . HIS A 1 75 ? 15.675 3.506 -10.674 1.00 92.62 75 HIS A C 1
ATOM 619 O O . HIS A 1 75 ? 16.186 2.528 -10.134 1.00 92.62 75 HIS A O 1
ATOM 625 N N . CYS A 1 76 ? 14.355 3.708 -10.661 1.00 91.56 76 CYS A N 1
ATOM 626 C CA . CYS A 1 76 ? 13.421 2.839 -9.957 1.00 91.56 76 CYS A CA 1
ATOM 627 C C . CYS A 1 76 ? 12.607 1.982 -10.925 1.00 91.56 76 CYS A C 1
ATOM 629 O O . CYS A 1 76 ? 12.121 2.442 -11.959 1.00 91.56 76 CYS A O 1
ATOM 631 N N . THR A 1 77 ? 12.434 0.718 -10.549 1.00 93.75 77 THR A N 1
ATOM 632 C CA . THR A 1 77 ? 11.507 -0.207 -11.197 1.00 93.75 77 THR A CA 1
ATOM 633 C C . THR A 1 77 ? 10.499 -0.679 -10.166 1.00 93.75 77 THR A C 1
ATOM 635 O O . THR A 1 77 ? 10.798 -0.735 -8.975 1.00 93.75 77 THR A O 1
ATOM 638 N N . TYR A 1 78 ? 9.287 -0.966 -10.627 1.00 95.44 78 TYR A N 1
ATOM 639 C CA . TYR A 1 78 ? 8.170 -1.277 -9.752 1.00 95.44 78 TYR A CA 1
ATOM 640 C C . TYR A 1 78 ? 7.515 -2.569 -10.199 1.00 95.44 78 TYR A C 1
ATOM 642 O O . TYR A 1 78 ? 7.208 -2.763 -11.382 1.00 95.44 78 TYR A O 1
ATOM 650 N N . SER A 1 79 ? 7.261 -3.430 -9.231 1.00 95.62 79 SER A N 1
ATOM 651 C CA . SER A 1 79 ? 6.563 -4.685 -9.429 1.00 95.62 79 SER A CA 1
ATOM 652 C C . SER A 1 79 ? 5.682 -4.991 -8.235 1.00 95.62 79 SER A C 1
ATOM 654 O O . SER A 1 79 ? 5.985 -4.578 -7.120 1.00 95.62 79 SER A O 1
ATOM 656 N N . LEU A 1 80 ? 4.615 -5.735 -8.488 1.00 94.56 80 LEU A N 1
ATOM 657 C CA . LEU A 1 80 ? 3.769 -6.326 -7.468 1.00 94.56 80 LEU A CA 1
ATOM 658 C C . LEU A 1 80 ? 4.006 -7.831 -7.469 1.00 94.56 80 LEU A C 1
ATOM 660 O O . LEU A 1 80 ? 3.923 -8.469 -8.520 1.00 94.56 80 LEU A O 1
ATOM 664 N N . GLU A 1 81 ? 4.319 -8.374 -6.302 1.00 93.50 81 GLU A N 1
ATOM 665 C CA . GLU A 1 81 ? 4.560 -9.797 -6.093 1.00 93.50 81 GLU A CA 1
ATOM 666 C C . GLU A 1 81 ? 3.411 -10.404 -5.289 1.00 93.50 81 GLU A C 1
ATOM 668 O O . GLU A 1 81 ? 2.859 -9.759 -4.399 1.00 93.50 81 GLU A O 1
ATOM 673 N N . VAL A 1 82 ? 3.014 -11.620 -5.656 1.00 92.88 82 VAL A N 1
ATOM 674 C CA . VAL A 1 82 ? 1.941 -12.369 -4.995 1.00 92.88 82 VAL A CA 1
ATOM 675 C C . VAL A 1 82 ? 2.560 -13.555 -4.280 1.00 92.88 82 VAL A C 1
ATOM 677 O O . VAL A 1 82 ? 3.269 -14.333 -4.913 1.00 92.88 82 VAL A O 1
ATOM 680 N N . TYR A 1 83 ? 2.260 -13.702 -2.996 1.00 90.50 83 TYR A N 1
ATOM 681 C CA . TYR A 1 83 ? 2.746 -14.785 -2.146 1.00 90.50 83 TYR A CA 1
ATOM 682 C C . TYR A 1 83 ? 1.575 -15.660 -1.691 1.00 90.50 83 TYR A C 1
ATOM 684 O O . TYR A 1 83 ? 0.458 -15.164 -1.535 1.00 90.50 83 TYR A O 1
ATOM 692 N N . ASP A 1 84 ? 1.836 -16.953 -1.502 1.00 88.75 84 ASP A N 1
ATOM 693 C CA . ASP A 1 84 ? 0.899 -17.874 -0.856 1.00 88.75 84 ASP A CA 1
ATOM 694 C C . ASP A 1 84 ? 1.136 -17.826 0.660 1.00 88.75 84 ASP A C 1
ATOM 696 O O . ASP A 1 84 ? 2.219 -18.225 1.093 1.00 88.75 84 ASP A O 1
ATOM 700 N N . PRO A 1 85 ? 0.175 -17.350 1.469 1.00 83.19 85 PRO A N 1
ATOM 701 C CA . PRO A 1 85 ? 0.367 -17.240 2.911 1.00 83.19 85 PRO A CA 1
ATOM 702 C C . PRO A 1 85 ? 0.517 -18.595 3.616 1.00 83.19 85 PRO A C 1
ATOM 704 O O . PRO A 1 85 ? 1.062 -18.645 4.714 1.00 83.19 85 PRO A O 1
ATOM 707 N N . GLU A 1 86 ? 0.057 -19.688 3.000 1.00 84.75 86 GLU A N 1
ATOM 708 C CA . GLU A 1 86 ? 0.134 -21.040 3.569 1.00 84.75 86 GLU A CA 1
ATOM 709 C C . GLU A 1 86 ? 1.392 -21.797 3.115 1.00 84.75 86 GLU A C 1
ATOM 711 O O . GLU A 1 86 ? 1.701 -22.883 3.616 1.00 84.75 86 GLU A O 1
ATOM 716 N N . SER A 1 87 ? 2.123 -21.245 2.147 1.00 81.62 87 SER A N 1
ATOM 717 C CA . SER A 1 87 ? 3.353 -21.840 1.646 1.00 81.62 87 SER A CA 1
ATOM 718 C C . SER A 1 87 ? 4.523 -21.458 2.540 1.00 81.62 87 SER A C 1
ATOM 720 O O . SER A 1 87 ? 4.753 -20.290 2.829 1.00 81.62 87 SER A O 1
ATOM 722 N N . SER A 1 88 ? 5.340 -22.443 2.909 1.00 71.75 88 SER A N 1
ATOM 723 C CA . SER A 1 88 ? 6.628 -22.209 3.572 1.00 71.75 88 SER A CA 1
ATOM 724 C C . SER A 1 88 ? 7.735 -21.804 2.589 1.00 71.75 88 SER A C 1
ATOM 726 O O . SER A 1 88 ? 8.912 -21.967 2.899 1.00 71.75 88 SER A O 1
ATOM 728 N N . SER A 1 89 ? 7.379 -21.437 1.356 1.00 77.19 89 SER A N 1
ATOM 729 C CA . SER A 1 89 ? 8.329 -21.022 0.332 1.00 77.19 89 SER A CA 1
ATOM 730 C C . SER A 1 89 ? 8.389 -19.508 0.270 1.00 77.19 89 SER A C 1
ATOM 732 O O . SER A 1 89 ? 7.373 -18.856 0.050 1.00 77.19 89 SER A O 1
ATOM 734 N N . ASP A 1 90 ? 9.606 -18.979 0.303 1.00 75.06 90 ASP A N 1
ATOM 735 C CA . ASP A 1 90 ? 9.869 -17.541 0.182 1.00 75.06 90 ASP A CA 1
ATOM 736 C C . ASP A 1 90 ? 9.772 -17.040 -1.271 1.00 75.06 90 ASP A C 1
ATOM 738 O O . ASP A 1 90 ? 10.190 -15.932 -1.603 1.00 75.06 90 ASP A O 1
ATOM 742 N N . GLN A 1 91 ? 9.244 -17.867 -2.179 1.00 83.25 91 GLN A N 1
ATOM 743 C CA . GLN A 1 91 ? 9.113 -17.537 -3.591 1.00 83.25 91 GLN A CA 1
ATOM 744 C C . GLN A 1 91 ? 7.724 -16.986 -3.900 1.00 83.25 91 GLN A C 1
ATOM 746 O O . GLN A 1 91 ? 6.703 -17.634 -3.664 1.00 83.25 91 GLN A O 1
ATOM 751 N N . ALA A 1 92 ? 7.696 -15.815 -4.533 1.00 89.50 92 ALA A N 1
ATOM 752 C CA . ALA A 1 92 ? 6.472 -15.260 -5.087 1.00 89.50 92 ALA A CA 1
ATOM 753 C C . ALA A 1 92 ? 5.859 -16.216 -6.132 1.00 89.50 92 ALA A C 1
ATOM 755 O O . ALA A 1 92 ? 6.527 -16.650 -7.074 1.00 89.50 92 ALA A O 1
ATOM 756 N N . LEU A 1 93 ? 4.552 -16.466 -6.024 1.00 93.50 93 LEU A N 1
ATOM 757 C CA . LEU A 1 93 ? 3.750 -17.187 -7.017 1.00 93.50 93 LEU A CA 1
ATOM 758 C C . LEU A 1 93 ? 3.752 -16.480 -8.377 1.00 93.50 93 LEU A C 1
ATOM 760 O O . LEU A 1 93 ? 3.680 -17.118 -9.430 1.00 93.50 93 LEU A O 1
ATOM 764 N N . ALA A 1 94 ? 3.784 -15.147 -8.359 1.00 95.06 94 ALA A N 1
ATOM 765 C CA . ALA A 1 94 ? 3.817 -14.322 -9.554 1.00 95.06 94 ALA A CA 1
ATOM 766 C C . ALA A 1 94 ? 4.405 -12.938 -9.274 1.00 95.06 94 ALA A C 1
ATOM 768 O O . ALA A 1 94 ? 4.298 -12.408 -8.170 1.00 95.06 94 ALA A O 1
ATOM 769 N N . LYS A 1 95 ? 4.960 -12.326 -10.325 1.00 96.19 95 LYS A N 1
ATOM 770 C CA . LYS A 1 95 ? 5.485 -10.959 -10.326 1.00 96.19 95 LYS A CA 1
ATOM 771 C C . LYS A 1 95 ? 4.925 -10.189 -11.515 1.00 96.19 95 LYS A C 1
ATOM 773 O O . LYS A 1 95 ? 5.097 -10.591 -12.666 1.00 96.19 95 LYS A O 1
ATOM 778 N N . PHE A 1 96 ? 4.271 -9.066 -11.244 1.00 97.00 96 PHE A N 1
ATOM 779 C CA . PHE A 1 96 ? 3.620 -8.228 -12.246 1.00 97.00 96 PHE A CA 1
ATOM 780 C C . PHE A 1 96 ? 4.287 -6.861 -12.317 1.00 97.00 96 PHE A C 1
ATOM 782 O O . PHE A 1 96 ? 4.547 -6.231 -11.296 1.00 97.00 96 PHE A O 1
ATOM 789 N N . ALA A 1 97 ? 4.555 -6.377 -13.528 1.00 95.69 97 ALA A N 1
ATOM 790 C CA . ALA A 1 97 ? 5.138 -5.055 -13.717 1.00 95.69 97 ALA A CA 1
ATOM 791 C C . ALA A 1 97 ? 4.116 -3.945 -13.427 1.00 95.69 97 ALA A C 1
ATOM 793 O O . ALA A 1 97 ? 2.956 -4.015 -13.843 1.00 95.69 97 ALA A O 1
ATOM 794 N N . LEU A 1 98 ? 4.579 -2.881 -12.780 1.00 94.44 98 LEU A N 1
ATOM 795 C CA . LEU A 1 98 ? 3.813 -1.663 -12.547 1.00 94.44 98 LEU A CA 1
ATOM 796 C C . LEU A 1 98 ? 4.277 -0.548 -13.495 1.00 94.44 98 LEU A C 1
ATOM 798 O O . LEU A 1 98 ? 5.384 -0.575 -14.041 1.00 94.44 98 LEU A O 1
ATOM 802 N N . ASN A 1 99 ? 3.420 0.446 -13.716 1.00 91.06 99 ASN A N 1
ATOM 803 C CA . ASN A 1 99 ? 3.778 1.634 -14.487 1.00 91.06 99 ASN A CA 1
ATOM 804 C C . ASN A 1 99 ? 4.855 2.450 -13.751 1.00 91.06 99 ASN A C 1
ATOM 806 O O . ASN A 1 99 ? 4.758 2.618 -12.541 1.00 91.06 99 ASN A O 1
ATOM 810 N N . PRO A 1 100 ? 5.833 3.054 -14.448 1.00 89.12 100 PRO A N 1
ATOM 811 C CA . PRO A 1 100 ? 6.959 3.743 -13.806 1.00 89.12 100 PRO A CA 1
ATOM 812 C C . PRO A 1 100 ? 6.608 5.130 -13.234 1.00 89.12 100 PRO A C 1
ATOM 814 O O . PRO A 1 100 ? 7.497 5.908 -12.891 1.00 89.12 100 PRO A O 1
ATOM 817 N N . PHE A 1 101 ? 5.320 5.474 -13.161 1.00 88.56 101 PHE A N 1
ATOM 818 C CA . PHE A 1 101 ? 4.829 6.797 -12.785 1.00 88.56 101 PHE A CA 1
ATOM 819 C C . PHE A 1 101 ? 3.882 6.691 -11.589 1.00 88.56 101 PHE A C 1
ATOM 821 O O . PHE A 1 101 ? 2.667 6.603 -11.755 1.00 88.56 101 PHE A O 1
ATOM 828 N N . ALA A 1 102 ? 4.447 6.708 -10.380 1.00 91.31 102 ALA A N 1
ATOM 829 C CA . ALA A 1 102 ? 3.661 6.819 -9.157 1.00 91.31 102 ALA A CA 1
ATOM 830 C C . ALA A 1 102 ? 2.991 8.203 -9.061 1.00 91.31 102 ALA A C 1
ATOM 832 O O . ALA A 1 102 ? 3.608 9.243 -9.313 1.00 91.31 102 ALA A O 1
ATOM 833 N N . ILE A 1 103 ? 1.718 8.214 -8.676 1.00 91.31 103 ILE A N 1
ATOM 834 C CA . ILE A 1 103 ? 0.913 9.409 -8.428 1.00 91.31 103 ILE A CA 1
ATOM 835 C C . ILE A 1 103 ? 0.900 9.634 -6.920 1.00 91.31 103 ILE A C 1
ATOM 837 O O . ILE A 1 103 ? 0.304 8.867 -6.170 1.00 91.31 103 ILE A O 1
ATOM 841 N N . HIS A 1 104 ? 1.579 10.681 -6.471 1.00 89.31 104 HIS A N 1
ATOM 842 C CA . HIS A 1 104 ? 1.713 10.987 -5.048 1.00 89.31 104 HIS A CA 1
ATOM 843 C C . HIS A 1 104 ? 0.579 11.887 -4.574 1.00 89.31 104 HIS A C 1
ATOM 845 O O . HIS A 1 104 ? 0.085 12.722 -5.334 1.00 89.31 104 HIS A O 1
ATOM 851 N N . HIS A 1 105 ? 0.215 11.760 -3.300 1.00 88.81 105 HIS A N 1
ATOM 852 C CA . HIS A 1 105 ? -0.775 12.634 -2.690 1.00 88.81 105 HIS A CA 1
ATOM 853 C C . HIS A 1 105 ? -0.366 14.121 -2.818 1.00 88.81 105 HIS A C 1
ATOM 855 O O . HIS A 1 105 ? 0.765 14.473 -2.463 1.00 88.81 105 HIS A O 1
ATOM 861 N N . PRO A 1 106 ? -1.261 15.020 -3.278 1.00 83.69 106 PRO A N 1
ATOM 862 C CA . PRO A 1 106 ? -0.909 16.404 -3.622 1.00 83.69 106 PRO A CA 1
ATOM 863 C C . PRO A 1 106 ? -0.421 17.231 -2.427 1.00 83.69 106 PRO A C 1
ATOM 865 O O . PRO A 1 106 ? 0.434 18.096 -2.585 1.00 83.69 106 PRO A O 1
ATOM 868 N N . ASN A 1 107 ? -0.905 16.924 -1.219 1.00 82.31 107 ASN A N 1
ATOM 869 C CA . ASN A 1 107 ? -0.516 17.630 0.008 1.00 82.31 107 ASN A CA 1
ATOM 870 C C . ASN A 1 107 ? 0.720 17.025 0.700 1.00 82.31 107 ASN A C 1
ATOM 872 O O . ASN A 1 107 ? 0.951 17.291 1.876 1.00 82.31 107 ASN A O 1
ATOM 876 N N . GLY A 1 108 ? 1.486 16.169 0.013 1.00 80.31 108 GLY A N 1
ATOM 877 C CA . GLY A 1 108 ? 2.711 15.582 0.568 1.00 80.31 108 GLY A CA 1
ATOM 878 C C . GLY A 1 108 ? 2.476 14.568 1.691 1.00 80.31 108 GLY A C 1
ATOM 879 O O . GLY A 1 108 ? 3.364 14.356 2.511 1.00 80.31 108 GLY A O 1
ATOM 880 N N . MET A 1 109 ? 1.294 13.944 1.741 1.00 88.62 109 MET A N 1
ATOM 881 C CA . MET A 1 109 ? 1.070 12.793 2.619 1.00 88.62 109 MET A CA 1
ATOM 882 C C . MET A 1 109 ? 1.883 11.602 2.118 1.00 88.62 109 MET A C 1
ATOM 884 O O . MET A 1 109 ? 2.158 11.481 0.920 1.00 88.62 109 MET A O 1
ATOM 888 N N . ASP A 1 110 ? 2.243 10.711 3.037 1.00 92.50 110 ASP A N 1
ATOM 889 C CA . ASP A 1 110 ? 2.974 9.487 2.728 1.00 92.50 110 ASP A CA 1
ATOM 890 C C . ASP A 1 110 ? 2.066 8.411 2.105 1.00 92.50 110 ASP A C 1
ATOM 892 O O . ASP A 1 110 ? 1.908 7.305 2.605 1.00 92.50 110 ASP A O 1
ATOM 896 N N . LEU A 1 111 ? 1.430 8.780 0.998 1.00 92.38 111 LEU A N 1
ATOM 897 C CA . LEU A 1 111 ? 0.478 7.978 0.252 1.00 92.38 111 LEU A CA 1
ATOM 898 C C . LEU A 1 111 ? 0.714 8.200 -1.240 1.00 92.38 111 LEU A C 1
ATOM 900 O O . LEU A 1 111 ? 0.846 9.340 -1.708 1.00 92.38 111 LEU A O 1
ATOM 904 N N . ALA A 1 112 ? 0.761 7.112 -1.993 1.00 94.00 112 ALA A N 1
ATOM 905 C CA . ALA A 1 112 ? 0.866 7.144 -3.436 1.00 94.00 112 ALA A CA 1
ATOM 906 C C . ALA A 1 112 ? 0.066 6.002 -4.068 1.00 94.00 112 ALA A C 1
ATOM 908 O O . ALA A 1 112 ? -0.164 4.955 -3.465 1.00 94.00 112 ALA A O 1
ATOM 909 N N . ILE A 1 113 ? -0.351 6.230 -5.309 1.00 94.75 113 ILE A N 1
ATOM 910 C CA . ILE A 1 113 ? -1.012 5.243 -6.152 1.00 94.75 113 ILE A CA 1
ATOM 911 C C . ILE A 1 113 ? -0.102 4.935 -7.335 1.00 94.75 113 ILE A C 1
ATOM 913 O O . ILE A 1 113 ? 0.484 5.832 -7.941 1.00 94.75 113 ILE A O 1
ATOM 917 N N . ILE A 1 114 ? -0.020 3.664 -7.697 1.00 94.19 114 ILE A N 1
ATOM 918 C CA . ILE A 1 114 ? 0.650 3.174 -8.895 1.00 94.19 114 ILE A CA 1
ATOM 919 C C . ILE A 1 114 ? -0.279 2.184 -9.605 1.00 94.19 114 ILE A C 1
ATOM 921 O O . ILE A 1 114 ? -1.159 1.579 -8.991 1.00 94.19 114 ILE A O 1
ATOM 925 N N . HIS A 1 115 ? -0.157 2.067 -10.924 1.00 94.12 115 HIS A N 1
ATOM 926 C CA . HIS A 1 115 ? -1.080 1.261 -11.730 1.00 94.12 115 HIS A CA 1
ATOM 927 C C . HIS A 1 115 ? -0.386 0.058 -12.349 1.00 94.12 115 HIS A C 1
ATOM 929 O O . HIS A 1 115 ? 0.794 0.119 -12.699 1.00 94.12 115 HIS A O 1
ATOM 935 N N . LEU A 1 116 ? -1.155 -1.014 -12.527 1.00 94.19 116 LEU A N 1
ATOM 936 C CA . LEU A 1 116 ? -0.729 -2.222 -13.221 1.00 94.19 116 LEU A CA 1
ATOM 937 C C . LEU A 1 116 ? -0.388 -1.917 -14.684 1.00 94.19 116 LEU A C 1
ATOM 939 O O . LEU A 1 116 ? -1.130 -1.224 -15.387 1.00 94.19 116 LEU A O 1
ATOM 943 N N . LYS A 1 117 ? 0.707 -2.498 -15.174 1.00 91.19 117 LYS A N 1
ATOM 944 C CA . LYS A 1 117 ? 0.955 -2.585 -16.612 1.00 91.19 117 LYS A CA 1
ATOM 945 C C . LYS A 1 117 ? 0.101 -3.728 -17.168 1.00 91.19 117 LYS A C 1
ATOM 947 O O . LYS A 1 117 ? 0.151 -4.827 -16.632 1.00 91.19 117 LYS A O 1
ATOM 952 N N . GLN A 1 118 ? -0.653 -3.488 -18.246 1.00 91.75 118 GLN A N 1
ATOM 953 C CA . GLN A 1 118 ? -1.577 -4.482 -18.833 1.00 91.75 118 GLN A CA 1
ATOM 954 C C . GLN A 1 118 ? -2.640 -4.982 -17.831 1.00 91.75 118 GLN A C 1
ATOM 956 O O . GLN A 1 118 ? -2.827 -6.186 -17.658 1.00 91.75 118 GLN A O 1
ATOM 961 N N . GLU A 1 119 ? -3.333 -4.039 -17.182 1.00 92.94 119 GLU A N 1
ATOM 962 C CA . GLU A 1 119 ? -4.288 -4.285 -16.089 1.00 92.94 119 GLU A CA 1
ATOM 963 C C . GLU A 1 119 ? -5.243 -5.464 -16.340 1.00 92.94 119 GLU A C 1
ATOM 965 O O . GLU A 1 119 ? -5.370 -6.327 -15.479 1.00 92.94 119 GLU A O 1
ATOM 970 N N . GLU A 1 120 ? -5.879 -5.549 -17.512 1.00 92.69 120 GLU A N 1
ATOM 971 C CA . GLU A 1 120 ? -6.858 -6.605 -17.807 1.00 92.69 120 GLU A CA 1
ATOM 972 C C . GLU A 1 120 ? -6.275 -8.023 -17.680 1.00 92.69 120 GLU A C 1
ATOM 974 O O . GLU A 1 120 ? -6.868 -8.885 -17.026 1.00 92.69 120 GLU A O 1
ATOM 979 N N . THR A 1 121 ? -5.095 -8.258 -18.260 1.00 95.25 121 THR A N 1
ATOM 980 C CA . THR A 1 121 ? -4.408 -9.556 -18.196 1.00 95.25 121 THR A CA 1
ATOM 981 C C . THR A 1 121 ? -3.969 -9.870 -16.771 1.00 95.25 121 THR A C 1
ATOM 983 O O . THR A 1 121 ? -4.161 -10.989 -16.296 1.00 95.25 121 THR A O 1
ATOM 986 N N . VAL A 1 122 ? -3.407 -8.877 -16.074 1.00 96.38 122 VAL A N 1
ATOM 987 C CA . VAL A 1 122 ? -2.917 -9.052 -14.702 1.00 96.38 122 VAL A CA 1
ATOM 988 C C . VAL A 1 122 ? -4.063 -9.367 -13.745 1.00 96.38 122 VAL A C 1
ATOM 990 O O . VAL A 1 122 ? -3.950 -10.307 -12.965 1.00 96.38 122 VAL A O 1
ATOM 993 N N . LEU A 1 123 ? -5.193 -8.662 -13.845 1.00 95.69 123 LEU A N 1
ATOM 994 C CA . LEU A 1 123 ? -6.367 -8.914 -13.006 1.00 95.69 123 LEU A CA 1
ATOM 995 C C . LEU A 1 123 ? -6.937 -10.321 -13.200 1.00 95.69 123 LEU A C 1
ATOM 997 O O . LEU A 1 123 ? -7.412 -10.929 -12.242 1.00 95.69 123 LEU A O 1
ATOM 1001 N N . LYS A 1 124 ? -6.878 -10.862 -14.423 1.00 96.38 124 LYS A N 1
ATOM 1002 C CA . LYS A 1 124 ? -7.267 -12.253 -14.673 1.00 96.38 124 LYS A CA 1
ATOM 1003 C C . LYS A 1 124 ? -6.340 -13.225 -13.939 1.00 96.38 124 LYS A C 1
ATOM 1005 O O . LYS A 1 124 ? -6.833 -14.103 -13.244 1.00 96.38 124 LYS A O 1
ATOM 1010 N N . HIS A 1 125 ? -5.025 -13.032 -14.044 1.00 97.12 125 HIS A N 1
ATOM 1011 C CA . HIS A 1 125 ? -4.051 -13.891 -13.362 1.00 97.12 125 HIS A CA 1
ATOM 1012 C C . HIS A 1 125 ? -4.156 -13.783 -11.837 1.00 97.12 125 HIS A C 1
ATOM 1014 O O . HIS A 1 125 ? -4.146 -14.798 -11.158 1.00 97.12 125 HIS A O 1
ATOM 1020 N N . MET A 1 126 ? -4.309 -12.573 -11.296 1.00 96.38 126 MET A N 1
ATOM 1021 C CA . MET A 1 126 ? -4.520 -12.347 -9.862 1.00 96.38 126 MET A CA 1
ATOM 1022 C C . MET A 1 126 ? -5.743 -13.102 -9.345 1.00 96.38 126 MET A C 1
ATOM 1024 O O . MET A 1 126 ? -5.661 -13.771 -8.320 1.00 96.38 126 MET A O 1
ATOM 1028 N N . LYS A 1 127 ? -6.850 -13.066 -10.094 1.00 96.31 127 LYS A N 1
ATOM 1029 C CA . LYS A 1 127 ? -8.047 -13.839 -9.764 1.00 96.31 127 LYS A CA 1
ATOM 1030 C C . LYS A 1 127 ? -7.784 -15.349 -9.777 1.00 96.31 127 LYS A C 1
ATOM 1032 O O . LYS A 1 127 ? -8.259 -16.042 -8.885 1.00 96.31 127 LYS A O 1
ATOM 1037 N N . ASP A 1 128 ? -7.043 -15.849 -10.765 1.00 97.12 128 ASP A N 1
ATOM 1038 C CA . ASP A 1 128 ? -6.683 -17.271 -10.860 1.00 97.12 128 ASP A CA 1
ATOM 1039 C C . ASP A 1 128 ? -5.758 -17.713 -9.703 1.00 97.12 128 ASP A C 1
ATOM 1041 O O . ASP A 1 128 ? -5.791 -18.874 -9.304 1.00 97.12 128 ASP A O 1
ATOM 1045 N N . LEU A 1 129 ? -4.986 -16.780 -9.130 1.00 96.31 129 LEU A N 1
ATOM 1046 C CA . LEU A 1 129 ? -4.157 -16.969 -7.931 1.00 96.31 129 LEU A CA 1
ATOM 1047 C C . LEU A 1 129 ? -4.920 -16.753 -6.610 1.00 96.31 129 LEU A C 1
ATOM 1049 O O . LEU A 1 129 ? -4.323 -16.871 -5.547 1.00 96.31 129 LEU A O 1
ATOM 1053 N N . GLY A 1 130 ? -6.213 -16.416 -6.653 1.00 95.62 130 GLY A N 1
ATOM 1054 C CA . GLY A 1 130 ? -7.021 -16.173 -5.452 1.00 95.62 130 GLY A CA 1
ATOM 1055 C C . GLY A 1 130 ? -6.817 -14.803 -4.795 1.00 95.62 130 GLY A C 1
ATOM 1056 O O . GLY A 1 130 ? -7.271 -14.601 -3.675 1.00 95.62 130 GLY A O 1
ATOM 1057 N N . VAL A 1 131 ? -6.171 -13.848 -5.471 1.00 94.44 131 VAL A N 1
ATOM 1058 C CA . VAL A 1 131 ? -6.004 -12.484 -4.950 1.00 94.44 131 VAL A CA 1
ATOM 1059 C C . VAL A 1 131 ? -7.335 -11.738 -5.012 1.00 94.44 131 VAL A C 1
ATOM 1061 O O . VAL A 1 131 ? -7.917 -11.553 -6.086 1.00 94.44 131 VAL A O 1
ATOM 1064 N N . GLU A 1 132 ? -7.790 -11.261 -3.857 1.00 93.25 132 GLU A N 1
ATOM 1065 C CA . GLU A 1 132 ? -9.001 -10.456 -3.736 1.00 93.25 132 GLU A CA 1
ATOM 1066 C C . GLU A 1 132 ? -8.699 -8.956 -3.822 1.00 93.25 132 GLU A C 1
ATOM 1068 O O . GLU A 1 132 ? -7.698 -8.456 -3.306 1.00 93.25 132 GLU A O 1
ATOM 1073 N N . ILE A 1 133 ? -9.585 -8.214 -4.490 1.00 94.12 133 ILE A N 1
ATOM 1074 C CA . ILE A 1 133 ? -9.500 -6.755 -4.540 1.00 94.12 133 ILE A CA 1
ATOM 1075 C C . ILE A 1 133 ? -10.080 -6.207 -3.241 1.00 94.12 133 ILE A C 1
ATOM 1077 O O . ILE A 1 133 ? -11.265 -6.386 -2.958 1.00 94.12 133 ILE A O 1
ATOM 1081 N N . LEU A 1 134 ? -9.253 -5.485 -2.491 1.00 94.19 134 LEU A N 1
ATOM 1082 C CA . LEU A 1 134 ? -9.715 -4.748 -1.327 1.00 94.19 134 LEU A CA 1
ATOM 1083 C C . LEU A 1 134 ? -10.528 -3.529 -1.751 1.00 94.19 134 LEU A C 1
ATOM 1085 O O . LEU A 1 134 ? -10.234 -2.845 -2.735 1.00 94.19 134 LEU A O 1
ATOM 1089 N N . HIS A 1 135 ? -11.559 -3.250 -0.972 1.00 92.06 135 HIS A N 1
ATOM 1090 C CA . HIS A 1 135 ? -12.472 -2.154 -1.223 1.00 92.06 135 HIS A CA 1
ATOM 1091 C C . HIS A 1 135 ? -12.423 -1.168 -0.069 1.00 92.06 135 HIS A C 1
ATOM 1093 O O . HIS A 1 135 ? -12.479 -1.575 1.091 1.00 92.06 135 HIS A O 1
ATOM 1099 N N . LEU A 1 136 ? -12.403 0.117 -0.413 1.00 89.50 136 LEU A N 1
ATOM 1100 C CA . LEU A 1 136 ? -12.541 1.188 0.563 1.00 89.50 136 LEU A CA 1
ATOM 1101 C C . LEU A 1 136 ? -13.897 1.088 1.273 1.00 89.50 136 LEU A C 1
ATOM 1103 O O . LEU A 1 136 ? -14.906 0.700 0.664 1.00 89.50 136 LEU A O 1
ATOM 1107 N N . ARG A 1 137 ? -13.915 1.448 2.553 1.00 84.31 137 ARG A N 1
ATOM 1108 C CA . ARG A 1 137 ? -15.139 1.645 3.329 1.00 84.31 137 ARG A CA 1
ATOM 1109 C C . ARG A 1 137 ? -15.981 2.773 2.718 1.00 84.31 137 ARG A C 1
ATOM 1111 O O . ARG A 1 137 ? -15.478 3.640 2.004 1.00 84.31 137 ARG A O 1
ATOM 1118 N N . ASN A 1 138 ? -17.290 2.731 2.958 1.00 80.94 138 ASN A N 1
ATOM 1119 C CA . ASN A 1 138 ? -18.192 3.795 2.519 1.00 80.94 138 ASN A CA 1
ATOM 1120 C C . ASN A 1 138 ? -18.005 5.037 3.409 1.00 80.94 138 ASN A C 1
ATOM 1122 O O . ASN A 1 138 ? -17.854 4.894 4.619 1.00 80.94 138 ASN A O 1
ATOM 1126 N N . ASP A 1 139 ? -18.101 6.238 2.838 1.00 71.56 139 ASP A N 1
ATOM 1127 C CA . ASP A 1 139 ? -17.982 7.519 3.554 1.00 71.56 139 ASP A CA 1
ATOM 1128 C C . ASP A 1 139 ? -19.010 7.672 4.695 1.00 71.56 139 ASP A C 1
ATOM 1130 O O . ASP A 1 139 ? -18.788 8.415 5.660 1.00 71.56 139 ASP A O 1
ATOM 1134 N N . ASP A 1 140 ? -20.138 6.964 4.589 1.00 76.69 140 ASP A N 1
ATOM 1135 C CA . ASP A 1 140 ? -21.200 6.935 5.599 1.00 76.69 140 ASP A CA 1
ATOM 1136 C C . ASP A 1 140 ? -20.838 6.094 6.835 1.00 76.69 140 ASP A C 1
ATOM 1138 O O . ASP A 1 140 ? -21.413 6.292 7.909 1.00 76.69 140 ASP A O 1
ATOM 1142 N N . ASP A 1 141 ? -19.902 5.154 6.693 1.00 77.75 141 ASP A N 1
ATOM 1143 C CA . ASP A 1 141 ? -19.550 4.177 7.715 1.00 77.75 141 ASP A CA 1
ATOM 1144 C C . ASP A 1 141 ? -18.187 4.514 8.321 1.00 77.75 141 ASP A C 1
ATOM 1146 O O . ASP A 1 141 ? -17.122 4.204 7.793 1.00 77.75 141 ASP A O 1
ATOM 1150 N N . LEU A 1 142 ? -18.233 5.249 9.425 1.00 78.44 142 LEU A N 1
ATOM 1151 C CA . LEU A 1 142 ? -17.068 5.932 9.960 1.00 78.44 142 LEU A CA 1
ATOM 1152 C C . LEU A 1 142 ? -16.456 5.153 11.094 1.00 78.44 142 LEU A C 1
ATOM 1154 O O . LEU A 1 142 ? -17.154 4.774 12.032 1.00 78.44 142 LEU A O 1
ATOM 1158 N N . PHE A 1 143 ? -15.133 5.074 11.061 1.00 83.81 143 PHE A N 1
ATOM 1159 C CA . PHE A 1 143 ? -14.360 4.571 12.175 1.00 83.81 143 PHE A CA 1
ATOM 1160 C C . PHE A 1 143 ? -14.663 5.331 13.465 1.00 83.81 143 PHE A C 1
ATOM 1162 O O . PHE A 1 143 ? -14.554 6.562 13.549 1.00 83.81 143 PHE A O 1
ATOM 1169 N N . GLN A 1 144 ? -14.995 4.571 14.496 1.00 87.25 144 GLN A N 1
ATOM 1170 C CA . GLN A 1 144 ? -15.162 5.053 15.851 1.00 87.25 144 GLN A CA 1
ATOM 1171 C C . GLN A 1 144 ? -13.930 4.732 16.690 1.00 87.25 144 GLN A C 1
ATOM 1173 O O . GLN A 1 144 ? -13.229 3.736 16.507 1.00 87.25 144 GLN A O 1
ATOM 1178 N N . LYS A 1 145 ? -13.673 5.595 17.673 1.00 91.94 145 LYS A N 1
ATOM 1179 C CA . LYS A 1 145 ? -12.692 5.292 18.710 1.00 91.94 145 LYS A CA 1
ATOM 1180 C C . LYS A 1 145 ? -13.090 3.987 19.403 1.00 91.94 145 LYS A C 1
ATOM 1182 O O . LYS A 1 145 ? -14.227 3.852 19.845 1.00 91.94 145 LYS A O 1
ATOM 1187 N N . GLY A 1 146 ? -12.128 3.089 19.569 1.00 94.12 146 GLY A N 1
ATOM 1188 C CA . GLY A 1 146 ? -12.336 1.771 20.153 1.00 94.12 146 GLY A CA 1
ATOM 1189 C C . GLY A 1 146 ? -12.640 0.680 19.130 1.00 94.12 146 GLY A C 1
ATOM 1190 O O . GLY A 1 146 ? -12.705 -0.474 19.535 1.00 94.12 146 GLY A O 1
ATOM 1191 N N . GLU A 1 147 ? -12.809 1.006 17.843 1.00 94.12 147 GLU A N 1
ATOM 1192 C CA . GLU A 1 147 ? -12.941 -0.023 16.809 1.00 94.12 147 GLU A CA 1
ATOM 1193 C C . GLU A 1 147 ? -11.645 -0.816 16.654 1.00 94.12 147 GLU A C 1
ATOM 1195 O O . GLU A 1 147 ? -10.541 -0.262 16.713 1.00 94.12 147 GLU A O 1
ATOM 1200 N N . GLU A 1 148 ? -11.815 -2.121 16.468 1.00 96.38 148 GLU A N 1
ATOM 1201 C CA . GLU A 1 148 ? -10.747 -3.039 16.111 1.00 96.38 148 GLU A CA 1
ATOM 1202 C C . GLU A 1 148 ? -10.437 -2.913 14.620 1.00 96.38 148 GLU A C 1
ATOM 1204 O O . GLU A 1 148 ? -11.335 -2.774 13.788 1.00 96.38 148 GLU A O 1
ATOM 1209 N N . ILE A 1 149 ? -9.152 -2.957 14.303 1.00 96.25 149 ILE A N 1
ATOM 1210 C CA . ILE A 1 149 ? -8.622 -2.943 12.947 1.00 96.25 149 ILE A CA 1
ATOM 1211 C C . ILE A 1 149 ? -7.499 -3.969 12.835 1.00 96.25 149 ILE A C 1
ATOM 1213 O O . ILE A 1 149 ? -6.876 -4.349 13.830 1.00 96.25 149 ILE A O 1
ATOM 1217 N N . VAL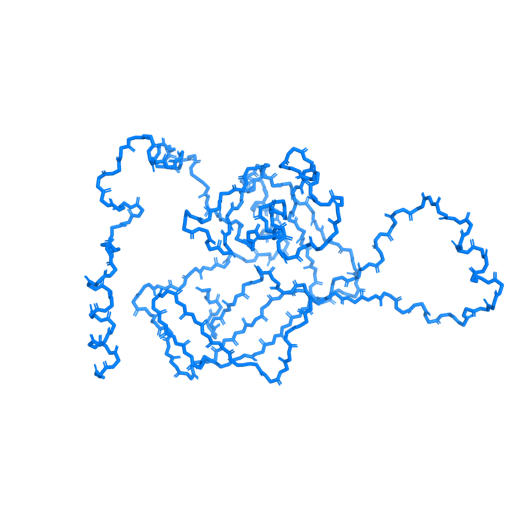 A 1 150 ? -7.218 -4.388 11.611 1.00 96.50 150 VAL A N 1
ATOM 1218 C CA . VAL A 1 150 ? -6.221 -5.406 11.304 1.00 96.50 150 VAL A CA 1
ATOM 1219 C C . VAL A 1 150 ? -5.178 -4.816 10.368 1.00 96.50 150 VAL A C 1
ATOM 1221 O O . VAL A 1 150 ? -5.511 -4.336 9.288 1.00 96.50 150 VAL A O 1
ATOM 1224 N N . PHE A 1 151 ? -3.920 -4.842 10.787 1.00 96.38 151 PHE A N 1
ATOM 1225 C CA . PHE A 1 151 ? -2.770 -4.470 9.975 1.00 96.38 151 PHE A CA 1
ATOM 1226 C C . PHE A 1 151 ? -2.298 -5.692 9.204 1.00 96.38 151 PHE A C 1
ATOM 1228 O O . PHE A 1 151 ? -2.000 -6.714 9.818 1.00 96.38 151 PHE A O 1
ATOM 1235 N N . HIS A 1 152 ? -2.199 -5.570 7.883 1.00 93.69 152 HIS A N 1
ATOM 1236 C CA . HIS A 1 152 ? -1.670 -6.613 7.009 1.00 93.69 152 HIS A CA 1
ATOM 1237 C C . HIS A 1 152 ? -0.371 -6.143 6.372 1.00 93.69 152 HIS A C 1
ATOM 1239 O O . HIS A 1 152 ? -0.245 -4.981 5.979 1.00 93.69 152 HIS A O 1
ATOM 1245 N N . GLY A 1 153 ? 0.583 -7.048 6.209 1.00 92.31 153 GLY A N 1
ATOM 1246 C CA . GLY A 1 153 ? 1.821 -6.747 5.510 1.00 92.31 153 GLY A CA 1
ATOM 1247 C C . GLY A 1 153 ? 2.770 -7.929 5.497 1.00 92.31 153 GLY A C 1
ATOM 1248 O O . GLY A 1 153 ? 2.354 -9.081 5.595 1.00 92.31 153 GLY A O 1
ATOM 1249 N N . PHE A 1 154 ? 4.053 -7.613 5.382 1.00 89.38 154 PHE A N 1
ATOM 1250 C CA . PHE A 1 154 ? 5.127 -8.584 5.481 1.00 89.38 154 PHE A CA 1
ATOM 1251 C C . PHE A 1 154 ? 6.117 -8.104 6.534 1.00 89.38 154 PHE A C 1
ATOM 1253 O O . PHE A 1 154 ? 6.509 -6.937 6.533 1.00 89.38 154 PHE A O 1
ATOM 1260 N N . GLU A 1 155 ? 6.500 -9.003 7.429 1.00 89.50 155 GLU A N 1
ATOM 1261 C CA . GLU A 1 155 ? 7.648 -8.821 8.302 1.00 89.50 155 GLU A CA 1
ATOM 1262 C C . GLU A 1 155 ? 8.907 -9.245 7.545 1.00 89.50 155 GLU A C 1
ATOM 1264 O O . GLU A 1 155 ? 8.922 -10.250 6.830 1.00 89.50 155 GLU A O 1
ATOM 1269 N N . ILE A 1 156 ? 9.965 -8.453 7.687 1.00 85.50 156 ILE A N 1
ATOM 1270 C CA . ILE A 1 156 ? 11.271 -8.769 7.117 1.00 85.50 156 ILE A CA 1
ATOM 1271 C C . ILE A 1 156 ? 12.051 -9.586 8.142 1.00 85.50 156 ILE A C 1
ATOM 1273 O O . ILE A 1 156 ? 12.354 -9.100 9.231 1.00 85.50 156 ILE A O 1
ATOM 1277 N N . THR A 1 157 ? 12.413 -10.809 7.769 1.00 82.19 157 THR A N 1
ATOM 1278 C CA . THR A 1 157 ? 13.291 -11.679 8.556 1.00 82.19 157 THR A CA 1
ATOM 1279 C C . THR A 1 157 ? 14.588 -11.944 7.794 1.00 82.19 157 THR A C 1
ATOM 1281 O O . THR A 1 157 ? 14.624 -11.877 6.565 1.00 82.19 157 THR A O 1
ATOM 1284 N N . GLU A 1 158 ? 15.675 -12.208 8.514 1.00 75.69 158 GLU A N 1
ATOM 1285 C CA . GLU A 1 158 ? 16.917 -12.708 7.919 1.00 75.69 158 GLU A CA 1
ATOM 1286 C C . GLU A 1 158 ? 16.918 -14.236 8.039 1.00 75.69 158 GLU A C 1
ATOM 1288 O O . GLU A 1 158 ? 16.616 -14.761 9.119 1.00 75.69 158 GLU A O 1
ATOM 1293 N N . GLU A 1 159 ? 17.262 -14.961 6.966 1.00 62.59 159 GLU A N 1
ATOM 1294 C CA . GLU A 1 159 ? 17.492 -16.405 7.067 1.00 62.59 159 GLU A CA 1
ATOM 1295 C C . GLU A 1 159 ? 18.547 -16.656 8.145 1.00 62.59 159 GLU A C 1
ATOM 1297 O O . GLU A 1 159 ? 19.732 -16.342 7.998 1.00 62.59 159 GLU A O 1
ATOM 1302 N N . THR A 1 160 ? 18.127 -17.248 9.260 1.00 44.06 160 THR A N 1
ATOM 1303 C CA . THR A 1 160 ? 19.081 -17.760 10.231 1.00 44.06 160 THR A CA 1
ATOM 1304 C C . THR A 1 160 ? 19.681 -19.004 9.592 1.00 44.06 160 THR A C 1
ATOM 1306 O O . THR A 1 160 ? 19.075 -20.074 9.646 1.00 44.06 160 THR A O 1
ATOM 1309 N N . THR A 1 161 ? 20.853 -18.884 8.958 1.00 42.94 161 THR A N 1
ATOM 1310 C CA . THR A 1 161 ? 21.663 -20.054 8.595 1.00 42.94 161 THR A CA 1
ATOM 1311 C C . THR A 1 161 ? 21.917 -20.842 9.875 1.00 42.94 161 THR A C 1
ATOM 1313 O O . THR A 1 161 ? 22.808 -20.525 10.659 1.00 42.94 161 THR A O 1
ATOM 1316 N N . THR A 1 162 ? 21.090 -21.854 10.116 1.00 40.81 162 THR A N 1
ATOM 1317 C CA . THR A 1 162 ? 21.192 -22.819 11.214 1.00 40.81 162 THR A CA 1
ATOM 1318 C C . THR A 1 162 ? 22.189 -23.910 10.841 1.00 40.81 162 THR A C 1
ATOM 1320 O O . THR A 1 162 ? 21.969 -25.095 11.066 1.00 40.81 162 THR A O 1
ATOM 1323 N N . GLU A 1 163 ? 23.322 -23.496 10.285 1.00 44.78 163 GLU A N 1
ATOM 1324 C CA . GLU A 1 163 ? 24.496 -24.335 10.121 1.00 44.78 163 GLU A CA 1
ATOM 1325 C C . GLU A 1 163 ? 25.613 -23.669 10.918 1.00 44.78 163 GLU A C 1
ATOM 1327 O O . GLU A 1 163 ? 25.895 -22.482 10.735 1.00 44.78 163 GLU A O 1
ATOM 1332 N N . GLU A 1 164 ? 26.178 -24.419 11.869 1.00 46.00 164 GLU A N 1
ATOM 1333 C CA . GLU A 1 164 ? 27.313 -24.021 12.698 1.00 46.00 164 GLU A CA 1
ATOM 1334 C C . GLU A 1 164 ? 28.420 -23.459 11.803 1.00 46.00 164 GLU A C 1
ATOM 1336 O O . GLU A 1 164 ? 29.209 -24.196 11.217 1.00 46.00 164 GLU A O 1
ATOM 1341 N N . THR A 1 165 ? 28.455 -22.136 11.665 1.00 42.47 165 THR A N 1
ATOM 1342 C CA . THR A 1 165 ? 29.426 -21.450 10.821 1.00 42.47 165 THR A CA 1
ATOM 1343 C C . THR A 1 165 ? 30.766 -21.584 11.523 1.00 42.47 165 THR A C 1
ATOM 1345 O O . THR A 1 165 ? 31.001 -20.990 12.580 1.00 42.47 165 THR A O 1
ATOM 1348 N N . THR A 1 166 ? 31.640 -22.428 10.984 1.00 53.84 166 THR A N 1
ATOM 1349 C CA . THR A 1 166 ? 32.996 -22.542 11.505 1.00 53.84 166 THR A CA 1
ATOM 1350 C C . THR A 1 166 ? 33.753 -21.253 11.178 1.00 53.84 166 THR A C 1
ATOM 1352 O O . THR A 1 166 ? 33.458 -20.563 10.204 1.00 53.84 166 THR A O 1
ATOM 1355 N N . LEU A 1 167 ? 34.744 -20.888 11.998 1.00 49.69 167 LEU A N 1
ATOM 1356 C CA . LEU A 1 167 ? 35.566 -19.680 11.794 1.00 49.69 167 LEU A CA 1
ATOM 1357 C C . LEU A 1 167 ? 36.245 -19.619 10.405 1.00 49.69 167 LEU A C 1
ATOM 1359 O O . LEU A 1 167 ? 36.673 -18.546 9.983 1.00 49.69 167 LEU A O 1
ATOM 1363 N N . GLU A 1 168 ? 36.325 -20.745 9.692 1.00 50.00 168 GLU A N 1
ATOM 1364 C CA . GLU A 1 168 ? 36.863 -20.858 8.331 1.00 50.00 168 GLU A CA 1
ATOM 1365 C C . GLU A 1 168 ? 35.866 -20.368 7.254 1.00 50.00 168 GLU A C 1
ATOM 1367 O O . GLU A 1 168 ? 36.276 -19.810 6.231 1.00 50.00 168 GLU A O 1
ATOM 1372 N N . ASP A 1 169 ? 34.559 -20.448 7.515 1.00 50.34 169 ASP A N 1
ATOM 1373 C CA . ASP A 1 169 ? 33.505 -19.993 6.597 1.00 50.34 169 ASP A CA 1
ATOM 1374 C C . ASP A 1 169 ? 33.371 -18.458 6.588 1.00 50.34 169 ASP A C 1
ATOM 1376 O O . ASP A 1 169 ? 33.070 -17.848 5.557 1.00 50.34 169 ASP A O 1
ATOM 1380 N N . ILE A 1 170 ? 33.690 -17.808 7.715 1.00 53.31 170 ILE A N 1
ATOM 1381 C CA . ILE A 1 170 ? 33.646 -16.343 7.872 1.00 53.31 170 ILE A CA 1
ATOM 1382 C C . ILE A 1 170 ? 34.702 -15.664 6.984 1.00 53.31 170 ILE A C 1
ATOM 1384 O O . ILE A 1 170 ? 34.419 -14.655 6.341 1.00 53.31 170 ILE A O 1
ATOM 1388 N N . GLN A 1 171 ? 35.897 -16.252 6.861 1.00 44.66 171 GLN A N 1
ATOM 1389 C CA . GLN A 1 171 ? 36.976 -15.689 6.034 1.00 44.66 171 GLN A CA 1
ATOM 1390 C C . GLN A 1 171 ? 36.772 -15.910 4.528 1.00 44.66 171 GLN A C 1
ATOM 1392 O O . GLN A 1 171 ? 37.403 -15.236 3.710 1.00 44.66 171 GLN A O 1
ATOM 1397 N N . THR A 1 172 ? 35.888 -16.834 4.145 1.00 46.69 172 THR A N 1
ATOM 1398 C CA . THR A 1 172 ? 35.582 -17.111 2.735 1.00 46.69 172 THR A CA 1
ATOM 1399 C C . THR A 1 172 ? 34.440 -16.222 2.224 1.00 46.69 172 THR A C 1
ATOM 1401 O O . THR A 1 172 ? 34.475 -15.804 1.065 1.00 46.69 172 THR A O 1
ATOM 1404 N N . LYS A 1 173 ? 33.486 -15.836 3.088 1.00 45.50 173 LYS A N 1
ATOM 1405 C CA . LYS A 1 173 ? 32.395 -14.903 2.742 1.00 45.50 173 LYS A CA 1
ATOM 1406 C C . LYS A 1 173 ? 32.863 -13.460 2.515 1.00 45.50 173 LYS A C 1
ATOM 1408 O O . LYS A 1 173 ? 32.374 -12.825 1.588 1.00 45.50 173 LYS A O 1
ATOM 1413 N N . GLU A 1 174 ? 33.873 -12.973 3.240 1.00 44.78 174 GLU A N 1
ATOM 1414 C CA . GLU A 1 174 ? 34.455 -11.635 2.986 1.00 44.78 174 GLU A CA 1
ATOM 1415 C C . GLU A 1 174 ? 35.212 -11.539 1.645 1.00 44.78 174 GLU A C 1
ATOM 1417 O O . GLU A 1 174 ? 35.538 -10.450 1.181 1.00 44.78 174 GLU A O 1
ATOM 1422 N N . LYS A 1 175 ? 35.495 -12.672 0.987 1.00 41.91 175 LYS A N 1
ATOM 1423 C CA . LYS A 1 175 ? 36.215 -12.718 -0.297 1.00 41.91 175 LYS A CA 1
ATOM 1424 C C . LYS A 1 175 ? 35.314 -12.923 -1.519 1.00 41.91 175 LYS A C 1
ATOM 1426 O O . LYS A 1 175 ? 35.824 -12.959 -2.639 1.00 41.91 175 LYS A O 1
ATOM 1431 N N . LEU A 1 176 ? 34.002 -13.027 -1.308 1.00 44.09 176 LEU A N 1
ATOM 1432 C CA . LEU A 1 176 ? 32.963 -13.094 -2.338 1.00 44.09 176 LEU A CA 1
ATOM 1433 C C . LEU A 1 176 ? 32.136 -11.795 -2.346 1.00 44.09 176 LEU A C 1
ATOM 1435 O O . LEU A 1 176 ? 30.916 -11.815 -2.466 1.00 44.09 176 LEU A O 1
ATOM 1439 N N . GLU A 1 177 ? 32.802 -10.643 -2.242 1.00 47.78 177 GLU A N 1
ATOM 1440 C CA . GLU A 1 177 ? 32.206 -9.346 -2.577 1.00 47.78 177 GLU A CA 1
ATOM 1441 C C . GLU A 1 177 ? 31.965 -9.282 -4.096 1.00 47.78 177 GLU A C 1
ATOM 1443 O O . GLU A 1 177 ? 32.813 -8.861 -4.885 1.00 47.78 177 GLU A O 1
ATOM 1448 N N . GLY A 1 178 ? 30.809 -9.794 -4.511 1.00 41.84 178 GLY A N 1
ATOM 1449 C CA . GLY A 1 178 ? 30.358 -9.806 -5.902 1.00 41.84 178 GLY A CA 1
ATOM 1450 C C . GLY A 1 178 ? 28.999 -10.472 -6.145 1.00 41.84 178 GLY A C 1
ATOM 1451 O O . GLY A 1 178 ? 28.609 -10.590 -7.304 1.00 41.84 178 GLY A O 1
ATOM 1452 N N . GLY A 1 179 ? 28.293 -10.911 -5.096 1.00 39.91 179 GLY A N 1
ATOM 1453 C CA . GLY A 1 179 ? 26.932 -11.448 -5.170 1.00 39.91 179 GLY A CA 1
ATOM 1454 C C . GLY A 1 179 ? 25.982 -10.602 -4.329 1.00 39.91 179 GLY A C 1
ATOM 1455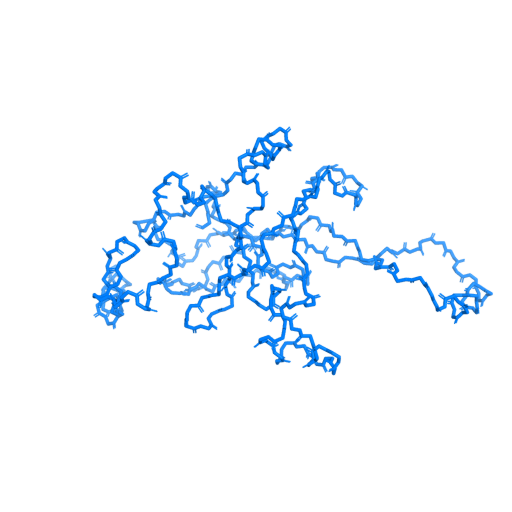 O O . GLY A 1 179 ? 26.038 -10.643 -3.106 1.00 39.91 179 GLY A O 1
ATOM 1456 N N . ASP A 1 180 ? 25.166 -9.810 -5.012 1.00 51.00 180 ASP A N 1
ATOM 1457 C CA . ASP A 1 180 ? 24.146 -8.894 -4.490 1.00 51.00 180 ASP A CA 1
ATOM 1458 C C . ASP A 1 180 ? 22.835 -9.659 -4.228 1.00 51.00 180 ASP A C 1
ATOM 1460 O O . ASP A 1 180 ? 21.792 -9.331 -4.788 1.00 51.00 180 ASP A O 1
ATOM 1464 N N . ASP A 1 181 ? 22.905 -10.746 -3.455 1.00 57.56 181 ASP A N 1
ATOM 1465 C CA . ASP A 1 181 ? 21.712 -11.516 -3.101 1.00 57.56 181 ASP A CA 1
ATOM 1466 C C . ASP A 1 181 ? 21.170 -10.976 -1.776 1.00 57.56 181 ASP A C 1
ATOM 1468 O O . ASP A 1 181 ? 21.686 -11.245 -0.690 1.00 57.56 181 ASP A O 1
ATOM 1472 N N . ASP A 1 182 ? 20.140 -10.144 -1.896 1.00 67.88 182 ASP A N 1
ATOM 1473 C CA . ASP A 1 182 ? 19.316 -9.680 -0.791 1.00 67.88 182 ASP A CA 1
ATOM 1474 C C . ASP A 1 182 ? 18.707 -10.885 -0.052 1.00 67.88 182 ASP A C 1
ATOM 1476 O O . ASP A 1 182 ? 17.719 -11.462 -0.498 1.00 67.88 182 ASP A O 1
ATOM 1480 N N . ALA A 1 183 ? 19.319 -11.279 1.068 1.00 75.25 183 ALA A N 1
ATOM 1481 C CA . ALA A 1 183 ? 18.939 -12.454 1.861 1.00 75.25 183 ALA A CA 1
ATOM 1482 C C . ALA A 1 183 ? 17.702 -12.230 2.755 1.00 75.25 183 ALA A C 1
ATOM 1484 O O . ALA A 1 183 ? 17.436 -13.011 3.671 1.00 75.25 183 ALA A O 1
ATOM 1485 N N . ARG A 1 184 ? 16.974 -11.127 2.546 1.00 80.81 184 ARG A N 1
ATOM 1486 C CA . ARG A 1 184 ? 15.754 -10.818 3.290 1.00 80.81 184 ARG A CA 1
ATOM 1487 C C . ARG A 1 184 ? 14.616 -11.730 2.849 1.00 80.81 184 ARG A C 1
ATOM 1489 O O . ARG A 1 184 ? 14.300 -11.816 1.665 1.00 80.81 184 ARG A O 1
ATOM 1496 N N . VAL A 1 185 ? 13.950 -12.326 3.829 1.00 81.12 185 VAL A N 1
ATOM 1497 C CA . VAL A 1 185 ? 12.747 -13.137 3.648 1.00 81.12 185 VAL A CA 1
ATOM 1498 C C . VAL A 1 185 ? 11.532 -12.347 4.115 1.00 81.12 185 VAL A C 1
ATOM 1500 O O . VAL A 1 185 ? 11.499 -11.835 5.237 1.00 81.12 185 VAL A O 1
ATOM 1503 N N . PHE A 1 186 ? 10.528 -12.250 3.245 1.00 83.62 186 PHE A N 1
ATOM 1504 C CA . PHE A 1 186 ? 9.270 -11.562 3.516 1.00 83.62 186 PHE A CA 1
ATOM 1505 C C . PHE A 1 186 ? 8.238 -12.563 4.027 1.00 83.62 186 PHE A C 1
ATOM 1507 O O . PHE A 1 186 ? 7.687 -13.346 3.256 1.00 83.62 186 PHE A O 1
ATOM 1514 N N . VAL A 1 187 ? 7.952 -12.517 5.325 1.00 86.38 187 VAL A N 1
ATOM 1515 C CA . VAL A 1 187 ? 6.986 -13.415 5.963 1.00 86.38 187 VAL A CA 1
ATOM 1516 C C . VAL A 1 187 ? 5.651 -12.684 6.108 1.00 86.38 187 VAL A C 1
ATOM 1518 O O . VAL A 1 187 ? 5.639 -11.581 6.659 1.00 86.38 187 VAL A O 1
ATOM 1521 N N . PRO A 1 188 ? 4.523 -13.245 5.631 1.00 89.00 188 PRO A N 1
ATOM 1522 C CA . PRO A 1 188 ? 3.206 -12.663 5.855 1.00 89.00 188 PRO A CA 1
ATOM 1523 C C . PRO A 1 188 ? 2.980 -12.357 7.336 1.00 89.00 188 PRO A C 1
ATOM 1525 O O . PRO A 1 188 ? 3.191 -13.208 8.201 1.00 89.00 188 PRO A O 1
ATOM 1528 N N . TYR A 1 189 ? 2.546 -11.136 7.625 1.00 90.88 189 TYR A N 1
ATOM 1529 C CA . TYR A 1 189 ? 2.374 -10.654 8.986 1.00 90.88 189 TYR A CA 1
ATOM 1530 C C . TYR A 1 189 ? 1.012 -9.989 9.153 1.00 90.88 189 TYR A C 1
ATOM 1532 O O . TYR A 1 189 ? 0.577 -9.191 8.315 1.00 90.88 189 TYR A O 1
ATOM 1540 N N . GLN A 1 190 ? 0.365 -10.297 10.275 1.00 93.44 190 GLN A N 1
ATOM 1541 C CA . GLN A 1 190 ? -0.900 -9.704 10.672 1.00 93.44 190 GLN A CA 1
ATOM 1542 C C . GLN A 1 190 ? -0.856 -9.315 12.149 1.00 93.44 190 GLN A C 1
ATOM 1544 O O . GLN A 1 190 ? -0.444 -10.109 12.993 1.00 93.44 190 GLN A O 1
ATOM 1549 N N . GLU A 1 191 ? -1.328 -8.112 12.466 1.00 96.00 191 GLU A N 1
ATOM 1550 C CA . GLU A 1 191 ? -1.449 -7.634 13.845 1.00 96.00 191 GLU A CA 1
ATOM 1551 C C . GLU A 1 191 ? -2.776 -6.910 14.038 1.00 96.00 191 GLU A C 1
ATOM 1553 O O . GLU A 1 191 ? -3.254 -6.192 13.158 1.00 96.00 191 GLU A O 1
ATOM 1558 N N . THR A 1 192 ? -3.381 -7.096 15.205 1.00 97.38 192 THR A N 1
ATOM 1559 C CA . THR A 1 192 ? -4.634 -6.422 15.552 1.00 97.38 192 THR A CA 1
ATOM 1560 C C . THR A 1 192 ? -4.347 -5.152 16.336 1.00 97.38 192 THR A C 1
ATOM 1562 O O . THR A 1 192 ? -3.440 -5.090 17.167 1.00 97.38 192 THR A O 1
ATOM 1565 N N . GLY A 1 193 ? -5.133 -4.114 16.084 1.00 97.00 193 GLY A N 1
ATOM 1566 C CA . GLY A 1 193 ? -5.047 -2.866 16.821 1.00 97.00 193 GLY A CA 1
ATOM 1567 C C . GLY A 1 193 ? -6.414 -2.298 17.145 1.00 97.00 193 GLY A C 1
ATOM 1568 O O . GLY A 1 193 ? -7.437 -2.696 16.599 1.00 97.00 193 GLY A O 1
ATOM 1569 N N . THR A 1 194 ? -6.422 -1.323 18.042 1.00 97.62 194 THR A N 1
ATOM 1570 C CA . THR A 1 194 ? -7.623 -0.584 18.420 1.00 97.62 194 THR A CA 1
ATOM 1571 C C . THR A 1 194 ? -7.434 0.892 18.127 1.00 97.62 194 THR A C 1
ATOM 1573 O O . THR A 1 194 ? -6.435 1.495 18.532 1.00 97.62 194 THR A O 1
ATOM 1576 N N . LEU A 1 195 ? -8.412 1.508 17.469 1.00 95.75 195 LEU A N 1
ATOM 1577 C CA . LEU A 1 195 ? -8.392 2.938 17.189 1.00 95.75 195 LEU A CA 1
ATOM 1578 C C . LEU A 1 195 ? -8.450 3.753 18.483 1.00 95.75 195 LEU A C 1
ATOM 1580 O O . LEU A 1 195 ? -9.451 3.775 19.199 1.00 95.75 195 LEU A O 1
ATOM 1584 N N . SER A 1 196 ? -7.376 4.480 18.776 1.00 95.62 196 SER A N 1
ATOM 1585 C CA . SER A 1 196 ? -7.309 5.422 19.893 1.00 95.62 196 SER A CA 1
ATOM 1586 C C . SER A 1 196 ? -7.832 6.806 19.501 1.00 95.62 196 SER A C 1
ATOM 1588 O O . SER A 1 196 ? -8.345 7.543 20.355 1.00 95.62 196 SER A O 1
ATOM 1590 N N . PHE A 1 197 ? -7.770 7.125 18.206 1.00 92.06 197 PHE A N 1
ATOM 1591 C CA . PHE A 1 197 ? -8.294 8.338 17.594 1.00 92.06 197 PHE A CA 1
ATOM 1592 C C . PHE A 1 197 ? -8.774 8.060 16.166 1.00 92.06 197 PHE A C 1
ATOM 1594 O O . PHE A 1 197 ? -8.090 7.386 15.399 1.00 92.06 197 PHE A O 1
ATOM 1601 N N . ALA A 1 198 ? -9.916 8.635 15.797 1.00 88.50 198 ALA A N 1
ATOM 1602 C CA . ALA A 1 198 ? -10.456 8.565 14.447 1.00 88.50 198 ALA A CA 1
ATOM 1603 C C . ALA A 1 198 ? -11.012 9.933 14.037 1.00 88.50 198 ALA A C 1
ATOM 1605 O O . ALA A 1 198 ? -11.840 10.519 14.741 1.00 88.50 198 ALA A O 1
ATOM 1606 N N . SER A 1 199 ? -10.544 10.448 12.904 1.00 82.44 199 SER A N 1
ATOM 1607 C CA . SER A 1 199 ? -11.078 11.630 12.233 1.00 82.44 199 SER A CA 1
ATOM 1608 C C . SER A 1 199 ? -11.192 11.362 10.730 1.00 82.44 199 SER A C 1
ATOM 1610 O O . SER A 1 199 ? -10.598 10.404 10.244 1.00 82.44 199 SER A O 1
ATOM 1612 N N . PRO A 1 200 ? -11.895 12.217 9.966 1.00 75.62 200 PRO A N 1
ATOM 1613 C CA . PRO A 1 200 ? -11.949 12.089 8.508 1.00 75.62 200 PRO A CA 1
ATOM 1614 C C . PRO A 1 200 ? -10.583 12.102 7.804 1.00 75.62 200 PRO A C 1
ATOM 1616 O O . PRO A 1 200 ? -10.487 11.647 6.673 1.00 75.62 200 PRO A O 1
ATOM 1619 N N . GLU A 1 201 ? -9.541 12.645 8.439 1.00 74.06 201 GLU A N 1
ATOM 1620 C CA . GLU A 1 201 ? -8.220 12.823 7.817 1.00 74.06 201 GLU A CA 1
ATOM 1621 C C . GLU A 1 201 ? -7.140 11.916 8.402 1.00 74.06 201 GLU A C 1
ATOM 1623 O O . GLU A 1 201 ? -6.073 11.746 7.808 1.00 74.06 201 GLU A O 1
ATOM 1628 N N . ARG A 1 202 ? -7.348 11.418 9.623 1.00 82.81 202 ARG A N 1
ATOM 1629 C CA . ARG A 1 202 ? -6.310 10.709 10.357 1.00 82.81 202 ARG A CA 1
ATOM 1630 C C . ARG A 1 202 ? -6.901 9.740 11.359 1.00 82.81 202 ARG A C 1
ATOM 1632 O O . ARG A 1 202 ? -7.757 10.091 12.170 1.00 82.81 202 ARG A O 1
ATOM 1639 N N . PHE A 1 203 ? -6.308 8.561 11.376 1.00 89.19 203 PHE A N 1
ATOM 1640 C CA . PHE A 1 203 ? -6.555 7.531 12.366 1.00 89.19 203 PHE A CA 1
ATOM 1641 C C . PHE A 1 203 ? -5.271 7.317 13.159 1.00 89.19 203 PHE A C 1
ATOM 1643 O O . PHE A 1 203 ? -4.174 7.385 12.606 1.00 89.19 203 PHE A O 1
ATOM 1650 N N . LEU A 1 204 ? -5.406 7.111 14.464 1.00 94.00 204 LEU A N 1
ATOM 1651 C CA . LEU A 1 204 ? -4.328 6.614 15.308 1.00 94.00 204 LEU A CA 1
ATOM 1652 C C . LEU A 1 204 ? -4.824 5.338 15.962 1.00 94.00 204 LEU A C 1
ATOM 1654 O O . LEU A 1 204 ? -5.940 5.292 16.485 1.00 94.00 204 LEU A O 1
ATOM 1658 N N . ALA A 1 205 ? -3.974 4.327 15.947 1.00 95.88 205 ALA A N 1
ATOM 1659 C CA . ALA A 1 205 ? -4.261 3.031 16.515 1.00 95.88 205 ALA A CA 1
ATOM 1660 C C . ALA A 1 205 ? -3.180 2.645 17.511 1.00 95.88 205 ALA A C 1
ATOM 1662 O O . ALA A 1 205 ? -2.024 3.041 17.371 1.00 95.88 205 ALA A O 1
ATOM 1663 N N . ASN A 1 206 ? -3.582 1.855 18.496 1.00 96.88 206 ASN A N 1
ATOM 1664 C CA . ASN A 1 206 ? -2.672 1.176 19.396 1.00 96.88 206 ASN A CA 1
ATOM 1665 C C . ASN A 1 206 ? -2.701 -0.313 19.067 1.00 96.88 206 ASN A C 1
ATOM 1667 O O . ASN A 1 206 ? -3.778 -0.898 18.974 1.00 96.88 206 ASN A O 1
ATOM 1671 N N . THR A 1 207 ? -1.530 -0.909 18.937 1.00 97.06 207 THR A N 1
ATOM 1672 C CA . THR A 1 207 ? -1.310 -2.353 18.827 1.00 97.06 207 THR A CA 1
ATOM 1673 C C . THR A 1 207 ? -0.708 -2.862 20.138 1.00 97.06 207 THR A C 1
ATOM 1675 O O . THR A 1 207 ? -0.162 -2.079 20.922 1.00 97.06 207 THR A O 1
ATOM 1678 N N . GLU A 1 208 ? -0.813 -4.163 20.415 1.00 95.62 208 GLU A N 1
ATOM 1679 C CA . GLU A 1 208 ? -0.171 -4.755 21.600 1.00 95.62 208 GLU A CA 1
ATOM 1680 C C . GLU A 1 208 ? 1.362 -4.724 21.481 1.00 95.62 208 GLU A C 1
ATOM 1682 O O . GLU A 1 208 ? 2.077 -4.509 22.464 1.00 95.62 208 GLU A O 1
ATOM 1687 N N . ARG A 1 209 ? 1.864 -4.904 20.257 1.00 93.94 209 ARG A N 1
ATOM 1688 C CA . ARG A 1 209 ? 3.288 -4.944 19.921 1.00 93.94 209 ARG A CA 1
ATOM 1689 C C . ARG A 1 209 ? 3.650 -3.834 18.950 1.00 93.94 209 ARG A C 1
ATOM 1691 O O . ARG A 1 209 ? 2.799 -3.305 18.240 1.00 93.94 209 ARG A O 1
ATOM 1698 N N . VAL A 1 210 ? 4.929 -3.478 18.917 1.00 93.31 210 VAL A N 1
ATOM 1699 C CA . VAL A 1 210 ? 5.449 -2.567 17.894 1.00 93.31 210 VAL A CA 1
ATOM 1700 C C . VAL A 1 210 ? 5.371 -3.279 16.546 1.00 93.31 210 VAL A C 1
ATOM 1702 O O . VAL A 1 210 ? 5.831 -4.412 16.437 1.00 93.31 210 VAL A O 1
ATOM 1705 N N . LEU A 1 211 ? 4.789 -2.616 15.546 1.00 93.06 211 LEU A N 1
ATOM 1706 C CA . LEU A 1 211 ? 4.735 -3.143 14.185 1.00 93.06 211 LEU A CA 1
ATOM 1707 C C . LEU A 1 211 ? 6.163 -3.282 13.624 1.00 93.06 211 LEU A C 1
ATOM 1709 O O . LEU A 1 211 ? 6.921 -2.308 13.714 1.00 93.06 211 LEU A O 1
ATOM 1713 N N . PRO A 1 212 ? 6.542 -4.451 13.077 1.00 91.12 212 PRO A N 1
ATOM 1714 C CA . PRO A 1 212 ? 7.878 -4.657 12.534 1.00 91.12 212 PRO A CA 1
ATOM 1715 C C . PRO A 1 212 ? 8.136 -3.837 11.262 1.00 91.12 212 PRO A C 1
ATOM 1717 O O . PRO A 1 212 ? 7.247 -3.204 10.680 1.00 91.12 212 PRO A O 1
ATOM 1720 N N . GLU A 1 213 ? 9.391 -3.842 10.819 1.00 86.38 213 GLU A N 1
ATOM 1721 C CA . GLU A 1 213 ? 9.752 -3.294 9.515 1.00 86.38 213 GLU A CA 1
ATOM 1722 C C . GLU A 1 213 ? 9.099 -4.109 8.386 1.00 86.38 213 GLU A C 1
ATOM 1724 O O . GLU A 1 213 ? 8.932 -5.321 8.494 1.00 86.38 213 GLU A O 1
ATOM 1729 N N . GLY A 1 214 ? 8.731 -3.429 7.294 1.00 83.56 214 GLY A N 1
ATOM 1730 C CA . GLY A 1 214 ? 8.083 -4.049 6.128 1.00 83.56 214 GLY A CA 1
ATOM 1731 C C . GLY A 1 214 ? 6.567 -3.832 6.026 1.00 83.56 214 GLY A C 1
ATOM 1732 O O . GLY A 1 214 ? 5.992 -4.038 4.961 1.00 83.56 214 GLY A O 1
ATOM 1733 N N . LEU A 1 215 ? 5.919 -3.305 7.071 1.00 90.69 215 LEU A N 1
ATOM 1734 C CA . LEU A 1 215 ? 4.474 -3.008 7.066 1.00 90.69 215 LEU A CA 1
ATOM 1735 C C . LEU A 1 215 ? 4.085 -1.667 6.425 1.00 90.69 215 LEU A C 1
ATOM 1737 O O . LEU A 1 215 ? 2.900 -1.379 6.250 1.00 90.69 215 LEU A O 1
ATOM 1741 N N . CYS A 1 216 ? 5.052 -0.818 6.074 1.00 89.44 216 CYS A N 1
ATOM 1742 C CA . CYS A 1 216 ? 4.770 0.484 5.473 1.00 89.44 216 CYS A CA 1
ATOM 1743 C C . CYS A 1 216 ? 4.031 0.342 4.134 1.00 89.44 216 CYS A C 1
ATOM 1745 O O . CYS A 1 216 ? 4.554 -0.218 3.174 1.00 89.44 216 CYS A O 1
ATOM 1747 N N . GLY A 1 217 ? 2.825 0.908 4.057 1.00 89.56 217 GLY A N 1
ATOM 1748 C CA . GLY A 1 217 ? 1.978 0.852 2.865 1.00 89.56 217 GLY A CA 1
ATOM 1749 C C . GLY A 1 217 ? 1.097 -0.394 2.779 1.00 89.56 217 GLY A C 1
ATOM 1750 O O . GLY A 1 217 ? 0.312 -0.488 1.838 1.00 89.56 217 GLY A O 1
ATOM 1751 N N . GLY A 1 218 ? 1.196 -1.311 3.748 1.00 92.25 218 GLY A N 1
ATOM 1752 C CA . GLY A 1 218 ? 0.266 -2.424 3.899 1.00 92.25 218 GLY A CA 1
ATOM 1753 C C . GLY A 1 218 ? -1.153 -1.940 4.227 1.00 92.25 218 GLY A C 1
ATOM 1754 O O . GLY A 1 218 ? -1.316 -0.883 4.852 1.00 92.25 218 GLY A O 1
ATOM 1755 N N . PRO A 1 219 ? -2.199 -2.659 3.779 1.00 94.19 219 PRO A N 1
ATOM 1756 C CA . PRO A 1 219 ? -3.567 -2.261 4.051 1.00 94.19 219 PRO A CA 1
ATOM 1757 C C . PRO A 1 219 ? -3.900 -2.469 5.528 1.00 94.19 219 PRO A C 1
ATOM 1759 O O . PRO A 1 219 ? -3.468 -3.426 6.171 1.00 94.19 219 PRO A O 1
ATOM 1762 N N . VAL A 1 220 ? -4.726 -1.568 6.044 1.00 94.81 220 VAL A N 1
ATOM 1763 C CA . VAL A 1 220 ? -5.366 -1.708 7.347 1.00 94.81 220 VAL A CA 1
ATOM 1764 C C . VAL A 1 220 ? -6.835 -1.956 7.078 1.00 94.81 220 VAL A C 1
ATOM 1766 O O . VAL A 1 220 ? -7.438 -1.165 6.360 1.00 94.81 220 VAL A O 1
ATOM 1769 N N . THR A 1 221 ? -7.398 -3.042 7.603 1.00 95.00 221 THR A N 1
ATOM 1770 C CA . THR A 1 221 ? -8.799 -3.393 7.355 1.00 95.00 221 THR A CA 1
ATOM 1771 C C . THR A 1 221 ? -9.642 -3.367 8.618 1.00 95.00 221 THR A C 1
ATOM 1773 O O . THR A 1 221 ? -9.161 -3.646 9.715 1.00 95.00 221 THR A O 1
ATOM 1776 N N . ASP A 1 222 ? -10.927 -3.092 8.450 1.00 92.81 222 ASP A N 1
ATOM 1777 C CA . ASP A 1 222 ? -11.948 -3.324 9.463 1.00 92.81 222 ASP A CA 1
ATOM 1778 C C . ASP A 1 222 ? -12.277 -4.836 9.600 1.00 92.81 222 ASP A C 1
ATOM 1780 O O . ASP A 1 222 ? -11.788 -5.662 8.815 1.00 92.81 222 ASP A O 1
ATOM 1784 N N . PRO A 1 223 ? -13.135 -5.231 10.563 1.00 90.25 223 PRO A N 1
ATOM 1785 C CA . PRO A 1 223 ? -13.573 -6.622 10.725 1.00 90.25 223 PRO A CA 1
ATOM 1786 C C . PRO A 1 223 ? -14.364 -7.198 9.537 1.00 90.25 223 PRO A C 1
ATOM 1788 O O . PRO A 1 223 ? -14.617 -8.400 9.494 1.00 90.25 223 PRO A O 1
ATOM 1791 N N . ASN A 1 224 ? -14.774 -6.361 8.579 1.00 90.25 224 ASN A N 1
ATOM 1792 C CA . ASN A 1 224 ? -15.478 -6.760 7.361 1.00 90.25 224 ASN A CA 1
ATOM 1793 C C . ASN A 1 224 ? -14.539 -6.865 6.143 1.00 90.25 224 ASN A C 1
ATOM 1795 O O . ASN A 1 224 ? -15.022 -7.063 5.024 1.00 90.25 224 ASN A O 1
ATOM 1799 N N . GLY A 1 225 ? -13.224 -6.697 6.330 1.00 91.00 225 GLY A N 1
ATOM 1800 C CA . GLY A 1 225 ? -12.230 -6.730 5.255 1.00 91.00 225 GLY A CA 1
ATOM 1801 C C . GLY A 1 225 ? -12.230 -5.484 4.361 1.00 91.00 225 GLY A C 1
ATOM 1802 O O . GLY A 1 225 ? -11.754 -5.541 3.226 1.00 91.00 225 GLY A O 1
ATOM 1803 N N . ARG A 1 226 ? -12.791 -4.362 4.826 1.00 91.88 226 ARG A N 1
ATOM 1804 C CA . ARG A 1 226 ? -12.759 -3.069 4.124 1.00 91.88 226 ARG A CA 1
ATOM 1805 C C . ARG A 1 226 ? -11.582 -2.238 4.598 1.00 91.88 226 ARG A C 1
ATOM 1807 O O . ARG A 1 226 ? -11.276 -2.250 5.784 1.00 91.88 226 ARG A O 1
ATOM 1814 N N . VAL A 1 227 ? -10.959 -1.517 3.668 1.00 90.00 227 VAL A N 1
ATOM 1815 C CA . VAL A 1 227 ? -9.866 -0.568 3.944 1.00 90.00 227 VAL A CA 1
ATOM 1816 C C . VAL A 1 227 ? -10.428 0.787 4.350 1.00 90.00 227 VAL A C 1
ATOM 1818 O O . VAL A 1 227 ? -11.367 1.250 3.661 1.00 90.00 227 VAL A O 1
#